Protein AF-A0A969FZS3-F1 (afdb_monomer)

Foldseek 3Di:
DDPPPDDVVVVVLLVVLLCLLLCLQQPQQLVDADPCQVVPLLVLLVQLLVCVVVVVLLSNLDALAQQLLLSVLLVQLQVVVVVCVVVVNDDPDNSSSRSSSQNSLSVVRSVLLSLLLVLLVQQDPNVVSSVVSCCSSPPPVLSVPSRGSALPNLLVSLLSLLLSLLCCCQPGNVDVVSLLSSLLSLLSSRSSGVVSCVSLVSSVVSLQPRQDDDPPPDPDPVPDDDDDDDDDDDDPPPDPDPPPPRNCPSVVSSVVSVVSNVVSNCVSRVSCPVPVVSNVVSNVVSCCCVVPAFDQVADQDPNDRPCVRHPDPDDDDDPPDDDDDPDDDDDDDDDDDDDDDDDDDDDDDPPPDDDDDDDDDDDDDDD

Solvent-accessible surface area (backbone atoms only — not comparable to full-atom values): 21365 Å² total; per-residue (Å²): 135,84,86,72,80,71,59,69,69,59,58,52,48,53,51,52,52,36,51,47,18,35,48,68,28,54,60,75,56,32,77,73,83,52,72,62,30,69,74,39,39,55,58,50,4,52,51,34,44,48,19,60,75,71,65,42,32,48,57,51,66,78,53,49,50,56,33,46,51,39,26,53,30,29,27,51,10,51,52,50,42,54,52,37,42,75,70,67,76,47,72,99,43,70,43,53,48,45,20,36,24,16,42,50,38,10,50,51,44,18,51,43,46,45,53,41,30,59,46,32,51,66,73,47,56,68,67,57,18,48,53,54,36,47,49,65,40,68,33,66,71,56,42,64,37,30,36,40,54,46,34,65,34,51,15,52,50,24,34,51,44,11,52,46,26,39,48,36,24,52,75,67,48,76,50,66,66,31,42,52,50,13,17,43,26,31,27,48,1,27,31,10,26,62,76,27,54,60,46,56,64,52,52,49,51,50,42,71,70,36,76,75,78,70,80,77,77,71,78,58,90,82,75,62,86,74,92,76,84,90,81,90,81,80,86,78,83,78,88,83,72,88,77,71,73,77,78,52,66,50,49,60,60,49,51,51,28,51,51,48,19,52,51,41,43,46,70,75,36,51,16,53,76,69,30,41,69,60,45,53,50,36,45,50,51,27,52,51,48,69,72,68,52,49,60,89,83,54,44,75,54,95,89,37,82,42,55,84,70,30,88,69,97,68,89,81,76,78,91,82,82,81,82,95,68,100,69,95,72,88,79,85,78,84,80,83,83,80,82,90,80,90,83,90,85,90,79,94,71,86,75,83,78,76,79,83,81,78,80,84,78,82,81,81,89,79,136

pLDDT: mean 77.23, std 26.96, range [23.16, 98.81]

Structure (mmCIF, N/CA/C/O backbone):
data_AF-A0A969FZS3-F1
#
_entry.id   AF-A0A969FZS3-F1
#
loop_
_atom_site.group_PDB
_atom_site.id
_atom_site.type_symbol
_atom_site.label_atom_id
_atom_site.label_alt_id
_atom_site.label_comp_id
_atom_site.label_asym_id
_atom_site.label_entity_id
_atom_site.label_seq_id
_atom_site.pdbx_PDB_ins_code
_atom_site.Cartn_x
_atom_site.Cartn_y
_atom_site.Cartn_z
_atom_site.occupancy
_atom_site.B_iso_or_equiv
_atom_site.auth_seq_id
_atom_site.auth_comp_id
_atom_site.auth_asym_id
_atom_site.auth_atom_id
_atom_site.pdbx_PDB_model_num
ATOM 1 N N . MET A 1 1 ? -4.177 -14.234 -31.898 1.00 41.53 1 MET A N 1
ATOM 2 C CA . MET A 1 1 ? -4.374 -14.560 -30.467 1.00 41.53 1 MET A CA 1
ATOM 3 C C . MET A 1 1 ? -3.485 -15.751 -30.130 1.00 41.53 1 MET A C 1
ATOM 5 O O . MET A 1 1 ? -3.777 -16.858 -30.553 1.00 41.53 1 MET A O 1
ATOM 9 N N . ARG A 1 2 ? -2.320 -15.530 -29.507 1.00 41.28 2 ARG A N 1
ATOM 10 C CA . ARG A 1 2 ? -1.365 -16.609 -29.197 1.00 41.28 2 ARG A CA 1
ATOM 11 C C . ARG A 1 2 ? -1.775 -17.211 -27.853 1.00 41.28 2 ARG A C 1
ATOM 13 O O . ARG A 1 2 ? -1.522 -16.592 -26.822 1.00 41.28 2 ARG A O 1
ATOM 20 N N . ASN A 1 3 ? -2.421 -18.375 -27.877 1.00 46.91 3 ASN A N 1
ATOM 21 C CA . ASN A 1 3 ? -2.711 -19.167 -26.684 1.00 46.91 3 ASN A CA 1
ATOM 22 C C . ASN A 1 3 ? -1.369 -19.670 -26.118 1.00 46.91 3 ASN A C 1
ATOM 24 O O . ASN A 1 3 ? -0.885 -20.743 -26.467 1.00 46.91 3 ASN A O 1
ATOM 28 N N . ARG A 1 4 ? -0.681 -18.832 -25.331 1.00 59.62 4 ARG A N 1
ATOM 29 C CA . ARG A 1 4 ? 0.507 -19.256 -24.587 1.00 59.62 4 ARG A CA 1
ATOM 30 C C . ARG A 1 4 ? 0.003 -20.082 -23.416 1.00 59.62 4 ARG A C 1
ATOM 32 O O . ARG A 1 4 ? -0.343 -19.515 -22.384 1.00 59.62 4 ARG A O 1
ATOM 39 N N . TYR A 1 5 ? -0.033 -21.399 -23.583 1.00 65.81 5 TYR A N 1
ATOM 40 C CA . TYR A 1 5 ? -0.084 -22.310 -22.447 1.00 65.81 5 TYR A CA 1
ATOM 41 C C . TYR A 1 5 ? 1.081 -21.946 -21.519 1.00 65.81 5 TYR A C 1
ATOM 43 O O . TYR A 1 5 ? 2.247 -22.172 -21.844 1.00 65.81 5 TYR A O 1
ATOM 51 N N . GLN A 1 6 ? 0.775 -21.278 -20.406 1.00 73.00 6 GLN A N 1
ATOM 52 C CA . GLN A 1 6 ? 1.738 -21.095 -19.329 1.00 73.00 6 GLN A CA 1
ATOM 53 C C . GLN A 1 6 ? 2.002 -22.493 -18.769 1.00 73.00 6 GLN A C 1
ATOM 55 O O . GLN A 1 6 ? 1.041 -23.215 -18.491 1.00 73.00 6 GLN A O 1
ATOM 60 N N . PRO A 1 7 ? 3.266 -22.912 -18.635 1.00 84.06 7 PRO A N 1
ATOM 61 C CA . PRO A 1 7 ? 3.547 -24.232 -18.106 1.00 84.06 7 PRO A CA 1
ATOM 62 C C . PRO A 1 7 ? 2.996 -24.338 -16.672 1.00 84.06 7 PRO A C 1
ATOM 64 O O . PRO A 1 7 ? 3.040 -23.354 -15.927 1.00 84.06 7 PRO A O 1
ATOM 67 N N . PRO A 1 8 ? 2.474 -25.506 -16.262 1.00 87.94 8 PRO A N 1
ATOM 68 C CA . PRO A 1 8 ? 1.717 -25.659 -15.016 1.00 87.94 8 PRO A CA 1
ATOM 69 C C . PRO A 1 8 ? 2.511 -25.248 -13.768 1.00 87.94 8 PRO A C 1
ATOM 71 O O . PRO A 1 8 ? 1.933 -24.739 -12.809 1.00 87.94 8 PRO A O 1
ATOM 74 N N . TRP A 1 9 ? 3.843 -25.369 -13.798 1.00 88.62 9 TRP A N 1
ATOM 75 C CA . TRP A 1 9 ? 4.718 -24.936 -12.705 1.00 88.62 9 TRP A CA 1
ATOM 76 C C . TRP A 1 9 ? 4.632 -23.433 -12.407 1.00 88.62 9 TRP A C 1
ATOM 78 O O . TRP A 1 9 ? 4.875 -23.032 -11.274 1.00 88.62 9 TRP A O 1
ATOM 88 N N . VAL A 1 10 ? 4.256 -22.597 -13.384 1.00 91.62 10 VAL A N 1
ATOM 89 C CA . VAL A 1 10 ? 4.037 -21.159 -13.163 1.00 91.62 10 VAL A CA 1
ATOM 90 C C . VAL A 1 10 ? 2.850 -20.941 -12.241 1.00 91.62 10 VAL A C 1
ATOM 92 O O . VAL A 1 10 ? 2.913 -20.140 -11.314 1.00 91.62 10 VAL A O 1
ATOM 95 N N . LEU A 1 11 ? 1.746 -21.632 -12.513 1.00 93.31 11 LEU A N 1
ATOM 96 C CA . LEU A 1 11 ? 0.549 -21.510 -11.695 1.00 93.31 11 LEU A CA 1
ATOM 97 C C . LEU A 1 11 ? 0.817 -22.053 -10.290 1.00 93.31 11 LEU A C 1
ATOM 99 O O . LEU A 1 11 ? 0.480 -21.397 -9.309 1.00 93.31 11 LEU A O 1
ATOM 103 N N . LEU A 1 12 ? 1.486 -23.205 -10.201 1.00 95.06 12 LEU A N 1
ATOM 104 C CA . LEU A 1 12 ? 1.877 -23.798 -8.925 1.00 95.06 12 LEU A CA 1
ATOM 105 C C . LEU A 1 12 ? 2.767 -22.860 -8.104 1.00 95.06 12 LEU A C 1
ATOM 107 O O . LEU A 1 12 ? 2.572 -22.763 -6.897 1.00 95.06 12 LEU A O 1
ATOM 111 N N . SER A 1 13 ? 3.693 -22.127 -8.731 1.00 96.06 13 SER A N 1
ATOM 112 C CA . SER A 1 13 ? 4.542 -21.186 -8.000 1.00 96.06 13 SER A CA 1
ATOM 113 C C . SER A 1 13 ? 3.759 -19.984 -7.468 1.00 96.06 13 SER A C 1
ATOM 115 O O . SER A 1 13 ? 3.964 -19.596 -6.322 1.00 96.06 13 SER A O 1
ATOM 117 N N . TYR A 1 14 ? 2.813 -19.430 -8.234 1.00 96.88 14 TYR A N 1
ATOM 118 C CA . TYR A 1 14 ? 1.921 -18.381 -7.724 1.00 96.88 14 TYR A CA 1
ATOM 119 C C . TYR A 1 14 ? 1.041 -18.875 -6.578 1.00 96.88 14 TYR A C 1
ATOM 121 O O . TYR A 1 14 ? 0.905 -18.173 -5.581 1.00 96.88 14 TYR A O 1
ATOM 129 N N . LEU A 1 15 ? 0.470 -20.075 -6.701 1.00 96.56 15 LEU A N 1
ATOM 130 C CA . LEU A 1 15 ? -0.339 -20.671 -5.640 1.00 96.56 15 LEU A CA 1
ATOM 131 C C . LEU A 1 15 ? 0.492 -20.895 -4.376 1.00 96.56 15 LEU A C 1
ATOM 133 O O . LEU A 1 15 ? 0.068 -20.491 -3.300 1.00 96.56 15 LEU A O 1
ATOM 137 N N . ALA A 1 16 ? 1.693 -21.461 -4.502 1.00 96.25 16 ALA A N 1
ATOM 138 C CA . ALA A 1 16 ? 2.581 -21.698 -3.369 1.00 96.25 16 ALA A CA 1
ATOM 139 C C . ALA A 1 16 ? 2.965 -20.391 -2.654 1.00 96.25 16 ALA A C 1
ATOM 141 O O . ALA A 1 16 ? 2.818 -20.297 -1.437 1.00 96.25 16 ALA A O 1
ATOM 142 N N . ILE A 1 17 ? 3.397 -19.365 -3.400 1.00 98.00 17 ILE A N 1
ATOM 143 C CA . ILE A 1 17 ? 3.743 -18.055 -2.826 1.00 98.00 17 ILE A CA 1
ATOM 144 C C . ILE A 1 17 ? 2.521 -17.391 -2.195 1.00 98.00 17 ILE A C 1
ATOM 146 O O . ILE A 1 17 ? 2.622 -16.859 -1.095 1.00 98.00 17 ILE A O 1
ATOM 150 N N . GLY A 1 18 ? 1.367 -17.439 -2.859 1.00 96.94 18 GLY A N 1
ATOM 151 C CA . GLY A 1 18 ? 0.141 -16.819 -2.366 1.00 96.94 18 GLY A CA 1
ATOM 152 C C . GLY A 1 18 ? -0.362 -17.454 -1.083 1.00 96.94 18 GLY A C 1
ATOM 153 O O . GLY A 1 18 ? -0.640 -16.745 -0.119 1.00 96.94 18 GLY A O 1
ATOM 154 N N . LEU A 1 19 ? -0.423 -18.786 -1.050 1.00 96.56 19 LEU A N 1
ATOM 155 C CA . LEU A 1 19 ? -0.818 -19.531 0.140 1.00 96.56 19 LEU A CA 1
ATOM 156 C C . LEU A 1 19 ? 0.154 -19.278 1.291 1.00 96.56 19 LEU A C 1
ATOM 158 O O . LEU A 1 19 ? -0.299 -18.992 2.392 1.00 96.56 19 LEU A O 1
ATOM 162 N N . MET A 1 20 ? 1.466 -19.309 1.041 1.00 96.62 20 MET A N 1
ATOM 163 C CA . MET A 1 20 ? 2.468 -19.038 2.075 1.00 96.62 20 MET A CA 1
ATOM 164 C C . MET A 1 20 ? 2.359 -17.606 2.612 1.00 96.62 20 MET A C 1
ATOM 166 O O . MET A 1 20 ? 2.290 -17.397 3.822 1.00 96.62 20 MET A O 1
ATOM 170 N N . ALA A 1 21 ? 2.296 -16.613 1.720 1.00 97.56 21 ALA A N 1
ATOM 171 C CA . ALA A 1 21 ? 2.228 -15.207 2.100 1.00 97.56 21 ALA A CA 1
ATOM 172 C C . ALA A 1 21 ? 0.968 -14.897 2.918 1.00 97.56 21 ALA A C 1
ATOM 174 O O . ALA A 1 21 ? 1.065 -14.195 3.925 1.00 97.56 21 ALA A O 1
ATOM 175 N N . LEU A 1 22 ? -0.188 -15.436 2.513 1.00 96.94 22 LEU A N 1
ATOM 176 C CA . LEU A 1 22 ? -1.456 -15.255 3.219 1.00 96.94 22 LEU A CA 1
ATOM 177 C C . LEU A 1 22 ? -1.498 -16.031 4.534 1.00 96.94 22 LEU A C 1
ATOM 179 O O . LEU A 1 22 ? -1.845 -15.447 5.556 1.00 96.94 22 LEU A O 1
ATOM 183 N N . ALA A 1 23 ? -1.115 -17.311 4.538 1.00 96.75 23 ALA A N 1
ATOM 184 C CA . ALA A 1 23 ? -1.157 -18.139 5.740 1.00 96.75 23 ALA A CA 1
ATOM 185 C C . ALA A 1 23 ? -0.307 -17.532 6.862 1.00 96.75 23 ALA A C 1
ATOM 187 O O . ALA A 1 23 ? -0.798 -17.360 7.972 1.00 96.75 23 ALA A O 1
ATOM 188 N N . LEU A 1 24 ? 0.926 -17.113 6.564 1.00 96.75 24 LEU A N 1
ATOM 189 C CA . LEU A 1 24 ? 1.828 -16.553 7.575 1.00 96.75 24 LEU A CA 1
ATOM 190 C C . LEU A 1 24 ? 1.381 -15.185 8.115 1.00 96.75 24 LEU A C 1
ATOM 192 O O . LEU A 1 24 ? 1.755 -14.821 9.232 1.00 96.75 24 LEU A O 1
ATOM 196 N N . ARG A 1 25 ? 0.581 -14.433 7.347 1.00 96.94 25 ARG A N 1
ATOM 197 C CA . ARG A 1 25 ? 0.077 -13.105 7.736 1.00 96.94 25 ARG A CA 1
ATOM 198 C C . ARG A 1 25 ? -1.308 -13.147 8.388 1.00 96.94 25 ARG A C 1
ATOM 200 O O . ARG A 1 25 ? -1.622 -12.266 9.176 1.00 96.94 25 ARG A O 1
ATOM 207 N N . VAL A 1 26 ? -2.133 -14.146 8.082 1.00 96.94 26 VAL A N 1
ATOM 208 C CA . VAL A 1 26 ? -3.523 -14.232 8.569 1.00 96.94 26 VAL A CA 1
ATOM 209 C C . VAL A 1 26 ? -3.699 -15.256 9.695 1.00 96.94 26 VAL A C 1
ATOM 211 O O . VAL A 1 26 ? -4.623 -15.120 10.495 1.00 96.94 26 VAL A O 1
ATOM 214 N N . ALA A 1 27 ? -2.835 -16.270 9.795 1.00 95.25 27 ALA A N 1
ATOM 215 C CA . ALA A 1 27 ? -2.915 -17.243 10.884 1.00 95.25 27 ALA A CA 1
ATOM 216 C C . ALA A 1 27 ? -2.787 -16.545 12.243 1.00 95.25 27 ALA A C 1
ATOM 218 O O . ALA A 1 27 ? -1.881 -15.740 12.423 1.00 95.25 27 ALA A O 1
ATOM 219 N N . ASP A 1 28 ? -3.661 -16.866 13.198 1.00 93.50 28 ASP A N 1
ATOM 220 C CA . ASP A 1 28 ? -3.622 -16.366 14.582 1.00 93.50 28 ASP A CA 1
ATOM 221 C C . ASP A 1 28 ? -3.646 -14.831 14.726 1.00 93.50 28 ASP A C 1
ATOM 223 O O . ASP A 1 28 ? -3.000 -14.255 15.608 1.00 93.50 28 ASP A O 1
ATOM 227 N N . LEU A 1 29 ? -4.368 -14.127 13.850 1.00 96.38 29 LEU A N 1
ATOM 228 C CA . LEU A 1 29 ? -4.681 -12.713 14.085 1.00 96.38 29 LEU A CA 1
ATOM 229 C C . LEU A 1 29 ? -5.499 -12.537 15.377 1.00 96.38 29 LEU A C 1
ATOM 231 O O . LEU A 1 29 ? -6.254 -13.420 15.778 1.00 96.38 29 LEU A O 1
ATOM 235 N N . GLY A 1 30 ? -5.345 -11.388 16.038 1.00 94.38 30 GLY A N 1
ATOM 236 C CA . GLY A 1 30 ? -6.031 -11.085 17.300 1.00 94.38 30 GLY A CA 1
ATOM 237 C C . GLY A 1 30 ? -5.383 -11.651 18.569 1.00 94.38 30 GLY A C 1
ATOM 238 O O . GLY A 1 30 ? -5.814 -11.300 19.665 1.00 94.38 30 GLY A O 1
ATOM 239 N N . VAL A 1 31 ? -4.339 -12.481 18.450 1.00 93.25 31 VAL A N 1
ATOM 240 C CA . VAL A 1 31 ? -3.622 -13.066 19.604 1.00 93.25 31 VAL A CA 1
ATOM 241 C C . VAL A 1 31 ? -2.552 -12.122 20.165 1.00 93.25 31 VAL A C 1
ATOM 243 O O . VAL A 1 31 ? -2.244 -12.158 21.355 1.00 93.25 31 VAL A O 1
ATOM 246 N N . PHE A 1 32 ? -1.989 -11.256 19.322 1.00 91.12 32 PHE A N 1
ATOM 247 C CA . PHE A 1 32 ? -0.903 -10.349 19.680 1.00 91.12 32 PHE A CA 1
ATOM 248 C C . PHE A 1 32 ? -1.240 -8.908 19.299 1.00 91.12 32 PHE A C 1
ATOM 250 O O . PHE A 1 32 ? -1.765 -8.652 18.214 1.00 91.12 32 PHE A O 1
ATOM 257 N N . VAL A 1 33 ? -0.904 -7.976 20.195 1.00 92.56 33 VAL A N 1
ATOM 258 C CA . VAL A 1 33 ? -1.078 -6.534 20.001 1.00 92.56 33 VAL A CA 1
ATOM 259 C C . VAL A 1 33 ? 0.179 -5.787 20.425 1.00 92.56 33 VAL A C 1
ATOM 261 O O . VAL A 1 33 ? 0.753 -6.056 21.483 1.00 92.56 33 VAL A O 1
ATOM 264 N N . MET A 1 34 ? 0.595 -4.821 19.611 1.00 90.50 34 MET A N 1
ATOM 265 C CA . MET A 1 34 ? 1.719 -3.938 19.934 1.00 90.50 34 MET A CA 1
ATOM 266 C C . MET A 1 34 ? 1.263 -2.656 20.630 1.00 90.50 34 MET A C 1
ATOM 268 O O . MET A 1 34 ? 0.148 -2.173 20.434 1.00 90.50 34 MET A O 1
ATOM 272 N N . GLY A 1 35 ? 2.160 -2.055 21.418 1.00 88.62 35 GLY A N 1
ATOM 273 C CA . GLY A 1 35 ? 1.864 -0.835 22.174 1.00 88.62 35 GLY A CA 1
ATOM 274 C C . GLY A 1 35 ? 1.377 0.324 21.298 1.00 88.62 35 GLY A C 1
ATOM 275 O O . GLY A 1 35 ? 0.419 1.000 21.666 1.00 88.62 35 GLY A O 1
ATOM 276 N N . ASP A 1 36 ? 1.973 0.514 20.119 1.00 86.69 36 ASP A N 1
ATOM 277 C CA . ASP A 1 36 ? 1.566 1.587 19.205 1.00 86.69 36 ASP A CA 1
ATOM 278 C C . ASP A 1 36 ? 0.250 1.279 18.476 1.00 86.69 36 ASP A C 1
ATOM 280 O O . ASP A 1 36 ? -0.519 2.185 18.149 1.00 86.69 36 ASP A O 1
ATOM 284 N N . GLU A 1 37 ? -0.022 -0.001 18.225 1.00 90.50 37 GLU A N 1
ATOM 285 C CA . GLU A 1 37 ? -1.259 -0.473 17.605 1.00 90.50 37 GLU A CA 1
ATOM 286 C C . GLU A 1 37 ? -2.455 -0.193 18.522 1.00 90.50 37 GLU A C 1
ATOM 288 O O . GLU A 1 37 ? -3.378 0.532 18.138 1.00 90.50 37 GLU A O 1
ATOM 293 N N . TRP A 1 38 ? -2.373 -0.672 19.767 1.00 88.62 38 TRP A N 1
ATOM 294 C CA . TRP A 1 38 ? -3.366 -0.423 20.810 1.00 88.62 38 TRP A CA 1
ATOM 295 C C . TRP A 1 38 ? -3.457 1.062 21.181 1.00 88.62 38 TRP A C 1
ATOM 297 O O . TRP A 1 38 ? -4.544 1.638 21.222 1.00 88.62 38 TRP A O 1
ATOM 307 N N . GLY A 1 39 ? -2.312 1.700 21.439 1.00 8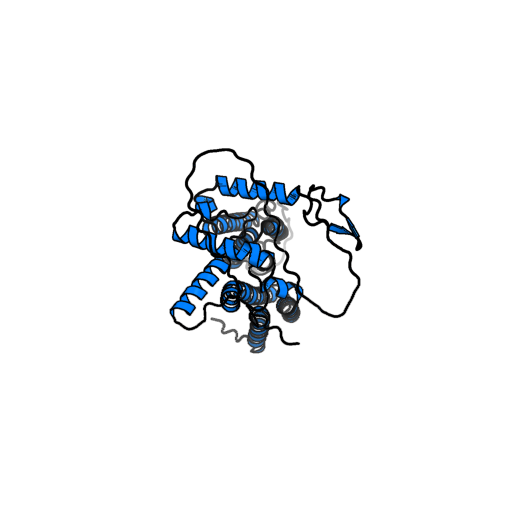7.50 39 GLY A N 1
ATOM 308 C CA . GLY A 1 39 ? -2.248 3.057 21.979 1.00 87.50 39 GLY A CA 1
ATOM 309 C C . GLY A 1 39 ? -2.629 4.150 20.982 1.00 87.50 39 GLY A C 1
ATOM 310 O O . GLY A 1 39 ? -3.103 5.212 21.392 1.00 87.50 39 GLY A O 1
ATOM 311 N N . PHE A 1 40 ? -2.450 3.906 19.679 1.00 92.25 40 PHE A N 1
ATOM 312 C CA . PHE A 1 40 ? -2.669 4.927 18.658 1.00 92.25 40 PHE A CA 1
ATOM 313 C C . PHE A 1 40 ? -3.531 4.446 17.497 1.00 92.25 40 PHE A C 1
ATOM 315 O O . PHE A 1 40 ? -4.557 5.065 17.215 1.00 92.25 40 PHE A O 1
ATOM 322 N N . TRP A 1 41 ? -3.126 3.392 16.789 1.00 95.19 41 TRP A N 1
ATOM 323 C CA . TRP A 1 41 ? -3.677 3.104 15.460 1.00 95.19 41 TRP A CA 1
ATOM 324 C C . TRP A 1 41 ? -5.121 2.620 15.471 1.00 95.19 41 TRP A C 1
ATOM 326 O O . TRP A 1 41 ? -5.890 3.011 14.589 1.00 95.19 41 TRP A O 1
ATOM 336 N N . MET A 1 42 ? -5.531 1.880 16.501 1.00 95.69 42 MET A N 1
ATOM 337 C CA . MET A 1 42 ? -6.935 1.504 16.673 1.00 95.69 4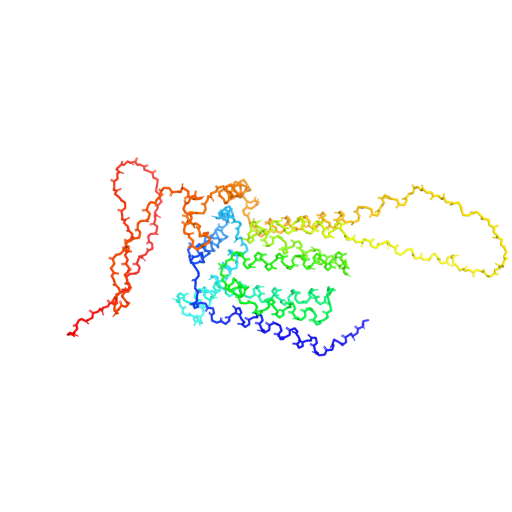2 MET A CA 1
ATOM 338 C C . MET A 1 42 ? -7.830 2.738 16.856 1.00 95.69 42 MET A C 1
ATOM 340 O O . MET A 1 42 ? -8.808 2.912 16.125 1.00 95.69 42 MET A O 1
ATOM 344 N N . ARG A 1 43 ? -7.462 3.645 17.774 1.00 96.06 43 ARG A N 1
ATOM 345 C CA . ARG A 1 43 ? -8.226 4.878 18.035 1.00 96.06 43 ARG A CA 1
ATOM 346 C C . ARG A 1 43 ? -8.227 5.813 16.830 1.00 96.06 43 ARG A C 1
ATOM 348 O O . ARG A 1 43 ? -9.277 6.319 16.457 1.00 96.06 43 ARG A O 1
ATOM 355 N N . ARG A 1 44 ? -7.066 6.022 16.203 1.00 97.19 44 ARG A N 1
ATOM 356 C CA . ARG A 1 44 ? -6.928 6.878 15.015 1.00 97.19 44 ARG A CA 1
ATOM 357 C C . ARG A 1 44 ? -7.801 6.386 13.865 1.00 97.19 44 ARG A C 1
ATOM 359 O O . ARG A 1 44 ? -8.445 7.202 13.225 1.00 97.19 44 ARG A O 1
ATOM 366 N N . SER A 1 45 ? -7.879 5.072 13.652 1.00 98.12 45 SER A N 1
ATOM 367 C CA . SER A 1 45 ? -8.761 4.488 12.634 1.00 98.12 45 SER A CA 1
ATOM 368 C C . SER A 1 45 ? -10.239 4.736 12.944 1.00 98.12 45 SER A C 1
ATOM 370 O O . SER A 1 45 ? -10.996 5.086 12.048 1.00 98.12 45 SER A O 1
ATOM 372 N N . ALA A 1 46 ? -10.654 4.628 14.211 1.00 97.88 46 ALA A N 1
ATOM 373 C CA . ALA A 1 46 ? -12.027 4.941 14.610 1.00 97.88 46 ALA A CA 1
ATOM 374 C C . ALA A 1 46 ? -12.372 6.427 14.402 1.00 97.88 46 ALA A C 1
ATOM 376 O O . ALA A 1 46 ? -13.400 6.730 13.803 1.00 97.88 46 ALA A O 1
ATOM 377 N N . THR A 1 47 ? -11.492 7.343 14.822 1.00 97.81 47 THR A N 1
ATOM 378 C CA . THR A 1 47 ? -11.658 8.791 14.597 1.00 97.81 47 THR A CA 1
ATOM 379 C C . THR A 1 47 ? -11.663 9.137 13.107 1.00 97.81 47 THR A C 1
ATOM 381 O O . THR A 1 47 ? -12.448 9.969 12.665 1.00 97.81 47 THR A O 1
ATOM 384 N N . PHE A 1 48 ? -10.815 8.482 12.310 1.00 98.25 48 PHE A N 1
ATOM 385 C CA . PHE A 1 48 ? -10.783 8.663 10.861 1.00 98.25 48 PHE A CA 1
ATOM 386 C C . PHE A 1 48 ? -12.100 8.222 10.214 1.00 98.25 48 PHE A C 1
ATOM 388 O O . PHE A 1 48 ? -12.667 8.964 9.415 1.00 98.25 48 PHE A O 1
ATOM 395 N N . LEU A 1 49 ? -12.621 7.052 10.596 1.00 98.50 49 LEU A N 1
ATOM 396 C CA . LEU A 1 49 ? -13.915 6.558 10.129 1.00 98.50 49 LEU A CA 1
ATOM 397 C C . LEU A 1 49 ? -15.060 7.508 10.505 1.00 98.50 49 LEU A C 1
ATOM 399 O O . LEU A 1 49 ? -15.911 7.794 9.669 1.00 98.50 49 LEU A O 1
ATOM 403 N N . GLU A 1 50 ? -15.077 8.013 11.737 1.00 98.44 50 GLU A N 1
ATOM 404 C CA . GLU A 1 50 ? -16.085 8.968 12.205 1.00 98.44 50 GLU A CA 1
ATOM 405 C C . GLU A 1 50 ? -16.048 10.281 11.408 1.00 98.44 50 GLU A C 1
ATOM 407 O O . GLU A 1 50 ? -17.089 10.753 10.948 1.00 98.44 50 GLU A O 1
ATOM 412 N N . ALA A 1 51 ? -14.856 10.829 11.160 1.00 98.06 51 ALA A N 1
ATOM 413 C CA . ALA A 1 51 ? -14.666 12.020 10.333 1.00 98.06 51 ALA A CA 1
ATOM 414 C C . ALA A 1 51 ? -15.204 11.819 8.902 1.00 98.06 51 ALA A C 1
ATOM 416 O O . ALA A 1 51 ? -15.882 12.688 8.355 1.00 98.06 51 ALA A O 1
ATOM 417 N N . LEU A 1 52 ? -14.972 10.641 8.310 1.00 98.06 52 LEU A N 1
ATOM 418 C CA . LEU A 1 52 ? -15.537 10.292 7.003 1.00 98.06 52 LEU A CA 1
ATOM 419 C C . LEU A 1 52 ? -17.068 10.178 7.035 1.00 98.06 52 LEU A C 1
ATOM 421 O O . LEU A 1 52 ? -17.731 10.660 6.121 1.00 98.06 52 LEU A O 1
ATOM 425 N N . GLN A 1 53 ? -17.633 9.547 8.068 1.00 98.06 53 GLN A N 1
ATOM 426 C CA . GLN A 1 53 ? -19.081 9.325 8.194 1.00 98.06 53 GLN A CA 1
ATOM 427 C C . GLN A 1 53 ? -19.864 10.614 8.466 1.00 98.06 53 GLN A C 1
ATOM 429 O O . GLN A 1 53 ? -21.006 10.743 8.033 1.00 98.06 53 GLN A O 1
ATOM 434 N N . THR A 1 54 ? -19.251 11.564 9.167 1.00 97.88 54 THR A N 1
ATOM 435 C CA . THR A 1 54 ? -19.840 12.873 9.487 1.00 97.88 54 THR A CA 1
ATOM 436 C C . THR A 1 54 ? -19.601 13.925 8.400 1.00 97.88 54 THR A C 1
ATOM 438 O O . THR A 1 54 ? -20.192 15.000 8.452 1.00 97.88 54 THR A O 1
ATOM 441 N N . GLY A 1 55 ? -18.759 13.626 7.404 1.00 97.00 55 GLY A N 1
ATOM 442 C CA . GLY A 1 55 ? -18.392 14.557 6.335 1.00 97.00 55 GLY A CA 1
ATOM 443 C C . GLY A 1 55 ? -17.385 15.634 6.754 1.00 97.00 55 GLY A C 1
ATOM 444 O O . GLY A 1 55 ? -17.047 16.494 5.938 1.00 97.00 55 GLY A O 1
ATOM 445 N N . ASP A 1 56 ? -16.860 15.590 7.984 1.00 96.81 56 ASP A N 1
ATOM 446 C CA . ASP A 1 56 ? -15.758 16.453 8.421 1.00 96.81 56 ASP A CA 1
ATOM 447 C C . ASP A 1 56 ? -14.420 15.920 7.890 1.00 96.81 56 ASP A C 1
ATOM 449 O O . ASP A 1 56 ? -13.579 15.360 8.596 1.00 96.81 56 ASP A O 1
ATOM 453 N N . PHE A 1 57 ? -14.197 16.108 6.591 1.00 96.25 57 PHE A N 1
ATOM 454 C CA . PHE A 1 57 ? -12.976 15.660 5.928 1.00 96.25 57 PHE A CA 1
ATOM 455 C C . PHE A 1 57 ? -11.710 16.308 6.505 1.00 96.25 57 PHE A C 1
ATOM 457 O O . PHE A 1 57 ? -10.646 15.688 6.482 1.00 96.25 57 PHE A O 1
ATOM 464 N N . GLY A 1 58 ? -11.803 17.517 7.074 1.00 95.62 58 GLY A N 1
ATOM 465 C CA . GLY A 1 58 ? -10.670 18.188 7.719 1.00 95.62 58 GLY A CA 1
ATOM 466 C C . GLY A 1 58 ? -10.225 17.498 9.015 1.00 95.62 58 GLY A C 1
ATOM 467 O O . GLY A 1 58 ? -9.041 17.544 9.377 1.00 95.62 58 GLY A O 1
ATOM 468 N N . ALA A 1 59 ? -11.135 16.802 9.700 1.00 95.62 59 ALA A N 1
ATOM 469 C CA . ALA A 1 59 ? -10.823 15.982 10.868 1.00 95.62 59 ALA A CA 1
ATOM 470 C C . ALA A 1 59 ? -10.050 14.692 10.534 1.00 95.62 59 ALA A C 1
ATOM 472 O O . ALA A 1 59 ? -9.464 14.095 11.435 1.00 95.62 59 ALA A O 1
ATOM 473 N N . THR A 1 60 ? -9.924 14.307 9.256 1.00 96.62 60 THR A N 1
ATOM 474 C CA . THR A 1 60 ? -9.103 13.148 8.845 1.00 96.62 60 THR A CA 1
ATOM 475 C C . THR A 1 60 ? -7.587 13.381 8.970 1.00 96.62 60 THR A C 1
ATOM 477 O O . THR A 1 60 ? -6.798 12.439 8.874 1.00 96.62 60 THR A O 1
ATOM 480 N N . ALA A 1 61 ? -7.144 14.620 9.218 1.00 94.56 61 ALA A N 1
ATOM 481 C CA . ALA A 1 61 ? -5.759 14.947 9.563 1.00 94.56 61 ALA A CA 1
ATOM 482 C C . ALA A 1 61 ? -5.524 14.788 11.080 1.00 94.56 61 ALA A C 1
ATOM 484 O O . ALA A 1 61 ? -5.763 15.722 11.849 1.00 94.56 61 ALA A O 1
ATOM 485 N N . ILE A 1 62 ? -5.097 13.586 11.496 1.00 92.50 62 ILE A N 1
ATOM 486 C CA . ILE A 1 62 ? -5.113 13.143 12.907 1.00 92.50 62 ILE A CA 1
ATOM 487 C C . ILE A 1 62 ? -3.720 13.063 13.554 1.00 92.50 62 ILE A C 1
ATOM 489 O O . ILE A 1 62 ? -3.573 13.357 14.738 1.00 92.50 62 ILE A O 1
ATOM 493 N N . SER A 1 63 ? -2.700 12.606 12.825 1.00 85.31 63 SER A N 1
ATOM 494 C CA . SER A 1 63 ? -1.366 12.311 13.371 1.00 85.31 63 SER A CA 1
ATOM 495 C C . SER A 1 63 ? -0.291 13.119 12.661 1.00 85.31 63 SER A C 1
ATOM 497 O O . SER A 1 63 ? -0.429 13.373 11.476 1.00 85.31 63 SER A O 1
ATOM 499 N N . LEU A 1 64 ? 0.801 13.450 13.360 1.00 84.56 64 LEU A N 1
ATOM 500 C CA . LEU A 1 64 ? 1.948 14.207 12.831 1.00 84.56 64 LEU A CA 1
ATOM 501 C C . LEU A 1 64 ? 2.598 13.579 11.583 1.00 84.56 64 LEU A C 1
ATOM 503 O O . LEU A 1 64 ? 3.175 14.274 10.753 1.00 84.56 64 LEU A O 1
ATOM 507 N N . HIS A 1 65 ? 2.480 12.263 11.429 1.00 82.38 65 HIS A N 1
ATOM 508 C CA . HIS A 1 65 ? 2.798 11.538 10.200 1.00 82.38 65 HIS A CA 1
ATOM 509 C C . HIS A 1 65 ? 1.498 11.062 9.518 1.00 82.38 65 HIS A C 1
ATOM 511 O O . HIS A 1 65 ? 0.546 10.739 10.235 1.00 82.38 65 HIS A O 1
ATOM 517 N N . PRO A 1 66 ? 1.458 10.920 8.176 1.00 87.19 66 PRO A N 1
ATOM 518 C CA . PRO A 1 66 ? 0.220 10.687 7.426 1.00 87.19 66 PRO A CA 1
ATOM 519 C C . PRO A 1 66 ? -0.653 9.543 7.966 1.00 87.19 66 PRO A C 1
ATOM 521 O O . PRO A 1 66 ? -1.777 9.787 8.397 1.00 87.19 66 PRO A O 1
ATOM 524 N N . GLY A 1 67 ? -0.156 8.299 7.982 1.00 94.50 67 GLY A N 1
ATOM 525 C CA . GLY A 1 67 ? -0.890 7.141 8.512 1.00 94.50 67 GLY A CA 1
ATOM 526 C C . GLY A 1 67 ? -2.241 6.848 7.846 1.00 94.50 67 GLY A C 1
ATOM 527 O O . GLY A 1 67 ? -3.023 6.062 8.374 1.00 94.50 67 GLY A O 1
ATOM 528 N N . VAL A 1 68 ? -2.539 7.485 6.716 1.00 96.94 68 VAL A N 1
ATOM 529 C CA . VAL A 1 68 ? -3.856 7.516 6.072 1.00 96.94 68 VAL A CA 1
ATOM 530 C C . VAL A 1 68 ? -4.227 6.136 5.552 1.00 96.94 68 VAL A C 1
ATOM 532 O O . VAL A 1 68 ? -5.331 5.662 5.799 1.00 96.94 68 VAL A O 1
ATOM 535 N N . THR A 1 69 ? -3.289 5.448 4.899 1.00 97.25 69 THR A N 1
ATOM 536 C CA . THR A 1 69 ? -3.513 4.089 4.389 1.00 97.25 69 THR A CA 1
ATOM 537 C C . THR A 1 69 ? -3.812 3.111 5.529 1.00 97.25 69 THR A C 1
ATOM 539 O O . THR A 1 69 ? -4.739 2.310 5.432 1.00 97.25 69 THR A O 1
ATOM 542 N N . THR A 1 70 ? -3.085 3.222 6.647 1.00 97.19 70 THR A N 1
ATOM 543 C CA . THR A 1 70 ? -3.328 2.424 7.859 1.00 97.19 70 THR A CA 1
ATOM 544 C C . THR A 1 70 ? -4.716 2.700 8.428 1.00 97.19 70 THR A C 1
ATOM 546 O O . THR A 1 70 ? -5.439 1.762 8.748 1.00 97.19 70 THR A O 1
ATOM 549 N N . MET A 1 71 ? -5.124 3.971 8.508 1.00 98.25 71 MET A N 1
ATOM 550 C CA . MET A 1 71 ? -6.439 4.350 9.028 1.00 98.25 71 MET A CA 1
ATOM 551 C C . MET A 1 71 ? -7.586 3.891 8.125 1.00 98.25 71 MET A C 1
ATOM 553 O O . MET A 1 71 ? -8.602 3.441 8.648 1.00 98.25 71 MET A O 1
ATOM 557 N N . TRP A 1 72 ? -7.432 3.922 6.798 1.00 98.38 72 TRP A N 1
ATOM 558 C CA . TRP A 1 72 ? -8.404 3.332 5.869 1.00 98.38 72 TRP A CA 1
ATOM 559 C C . TRP A 1 72 ? -8.585 1.832 6.104 1.00 98.38 72 TRP A C 1
ATOM 561 O O . TRP A 1 72 ? -9.717 1.364 6.229 1.00 98.38 72 TRP A O 1
ATOM 571 N N . LEU A 1 73 ? -7.486 1.081 6.209 1.00 98.50 73 LEU A N 1
ATOM 572 C CA . LEU A 1 73 ? -7.535 -0.365 6.438 1.00 98.50 73 LEU A CA 1
ATOM 573 C C . LEU A 1 73 ? -8.097 -0.708 7.826 1.00 98.50 73 LEU A C 1
ATOM 575 O O . LEU A 1 73 ? -8.945 -1.591 7.940 1.00 98.50 73 LEU A O 1
ATOM 579 N N . GLY A 1 74 ? -7.719 0.041 8.864 1.00 98.19 74 GLY A N 1
ATOM 580 C CA . GLY A 1 74 ? -8.300 -0.102 10.199 1.00 98.19 74 GLY A CA 1
ATOM 581 C C . GLY A 1 74 ? -9.793 0.236 10.230 1.00 98.19 74 GLY A C 1
ATOM 582 O O . GLY A 1 74 ? -10.573 -0.478 10.856 1.00 98.19 74 GLY A O 1
ATOM 583 N N . SER A 1 75 ? -10.217 1.275 9.503 1.00 98.56 75 SER A N 1
ATOM 584 C CA . SER A 1 75 ? -11.631 1.645 9.341 1.00 98.56 75 SER A CA 1
ATOM 585 C C . SER A 1 75 ? -12.423 0.544 8.640 1.00 98.56 75 SER A C 1
ATOM 587 O O . SER A 1 75 ? -13.517 0.197 9.083 1.00 98.56 75 SER A O 1
ATOM 589 N N . ALA A 1 76 ? -11.859 -0.055 7.585 1.00 98.69 76 ALA A N 1
ATOM 590 C CA . ALA A 1 76 ? -12.455 -1.199 6.902 1.00 98.69 76 ALA A CA 1
ATOM 591 C C . ALA A 1 76 ? -12.629 -2.393 7.854 1.00 98.69 76 ALA A C 1
ATOM 593 O O . ALA A 1 76 ? -13.685 -3.021 7.859 1.00 98.69 76 ALA A O 1
ATOM 594 N N . GLY A 1 77 ? -11.644 -2.657 8.714 1.00 98.44 77 GLY A N 1
ATOM 595 C CA . GLY A 1 77 ? -11.739 -3.696 9.738 1.00 98.44 77 GLY A CA 1
ATOM 596 C C . GLY A 1 77 ? -12.799 -3.417 10.808 1.00 98.44 77 GLY A C 1
ATOM 597 O O . GLY A 1 77 ? -13.542 -4.321 11.189 1.00 98.44 77 GLY A O 1
ATOM 598 N N . ILE A 1 78 ? -12.953 -2.157 11.238 1.00 98.56 78 ILE A N 1
ATOM 599 C CA . ILE A 1 78 ? -14.041 -1.737 12.141 1.00 98.56 78 ILE A CA 1
ATOM 600 C C . ILE A 1 78 ? -15.408 -1.988 11.492 1.00 98.56 78 ILE A C 1
ATOM 602 O O . ILE A 1 78 ? -16.309 -2.527 12.137 1.00 98.56 78 ILE A O 1
ATOM 606 N N . LEU A 1 79 ? -15.576 -1.604 10.224 1.00 98.62 79 LEU A N 1
ATOM 607 C CA . LEU A 1 79 ? -16.823 -1.817 9.486 1.00 98.62 79 LEU A CA 1
ATOM 608 C C . LEU A 1 79 ? -17.120 -3.308 9.293 1.00 98.62 79 LEU A C 1
ATOM 610 O O . LEU A 1 79 ? -18.256 -3.729 9.501 1.00 98.62 79 LEU A O 1
ATOM 614 N N . LEU A 1 80 ? -16.102 -4.110 8.970 1.00 98.50 80 LEU A N 1
ATOM 615 C CA . LEU A 1 80 ? -16.226 -5.561 8.845 1.00 98.50 80 LEU A CA 1
ATOM 616 C C . LEU A 1 80 ? -16.646 -6.209 10.170 1.00 98.50 80 LEU A C 1
ATOM 618 O O . LEU A 1 80 ? -17.567 -7.021 10.183 1.00 98.50 80 LEU A O 1
ATOM 622 N N . HIS A 1 81 ? -16.034 -5.811 11.289 1.00 98.50 81 HIS A N 1
ATOM 623 C CA . HIS A 1 81 ? -16.435 -6.272 12.619 1.00 98.50 81 HIS A CA 1
ATOM 624 C C . HIS A 1 81 ? -17.895 -5.930 12.923 1.00 98.50 81 HIS A C 1
ATOM 626 O O . HIS A 1 81 ? -18.653 -6.804 13.334 1.00 98.50 81 HIS A O 1
ATOM 632 N N . ARG A 1 82 ? -18.320 -4.682 12.676 1.00 98.06 82 ARG A N 1
ATOM 633 C CA . ARG A 1 82 ? -19.720 -4.263 12.876 1.00 98.06 82 ARG A CA 1
ATOM 634 C C . ARG A 1 82 ? -20.690 -5.096 12.034 1.00 98.06 82 ARG A C 1
ATOM 636 O O . ARG A 1 82 ? -21.739 -5.480 12.540 1.00 98.06 82 ARG A O 1
ATOM 643 N N . LEU A 1 83 ? -20.337 -5.386 10.781 1.00 98.31 83 LEU A N 1
ATOM 644 C CA . LEU A 1 83 ? -21.155 -6.192 9.876 1.00 98.31 83 LEU A CA 1
ATOM 645 C C . LEU A 1 83 ? -21.300 -7.638 10.369 1.00 98.31 83 LEU A C 1
ATOM 647 O O . LEU A 1 83 ? -22.415 -8.137 10.485 1.00 98.31 83 LEU A O 1
ATOM 651 N N . LEU A 1 84 ? -20.184 -8.298 10.690 1.00 98.31 84 LEU A N 1
ATOM 652 C CA . LEU A 1 84 ? -20.191 -9.691 11.144 1.00 98.31 84 LEU A CA 1
ATOM 653 C C . LEU A 1 84 ? -20.868 -9.851 12.510 1.00 98.31 84 LEU A C 1
ATOM 655 O O . LEU A 1 84 ? -21.565 -10.841 12.730 1.00 98.31 84 LEU A O 1
ATOM 659 N N . LEU A 1 85 ? -20.709 -8.867 13.398 1.00 98.00 85 LEU A N 1
ATOM 660 C CA . LEU A 1 85 ? -21.403 -8.826 14.683 1.00 98.00 85 LEU A CA 1
ATOM 661 C C . LEU A 1 85 ? -22.919 -8.682 14.486 1.00 98.00 85 LEU A C 1
ATOM 663 O O . LEU A 1 85 ? -23.688 -9.410 15.105 1.00 98.00 85 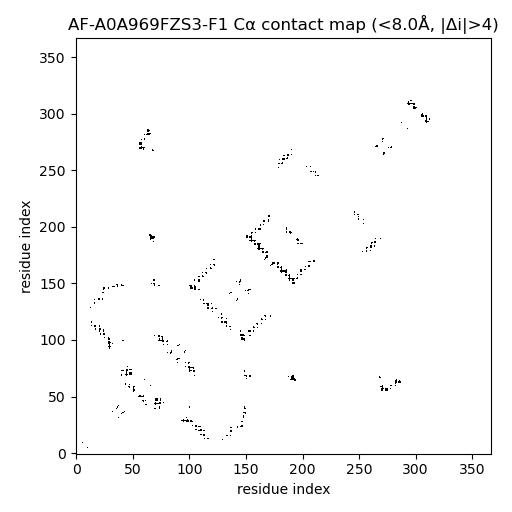LEU A O 1
ATOM 667 N N . ALA A 1 86 ? -23.359 -7.793 13.589 1.00 97.75 86 ALA A N 1
ATOM 668 C CA . ALA A 1 86 ? -24.779 -7.607 13.280 1.00 97.75 86 ALA A CA 1
ATOM 669 C C . ALA A 1 86 ? -25.430 -8.864 12.676 1.00 97.75 86 ALA A C 1
ATOM 671 O O . ALA A 1 86 ? -26.623 -9.090 12.856 1.00 97.75 86 ALA A O 1
ATOM 672 N N . TRP A 1 87 ? -24.651 -9.692 11.977 1.00 97.75 87 TRP A N 1
ATOM 673 C CA . TRP A 1 87 ? -25.093 -10.988 11.456 1.00 97.75 87 TRP A CA 1
ATOM 674 C C . TRP A 1 87 ? -24.984 -12.138 12.465 1.00 97.75 87 TRP A C 1
ATOM 676 O O . TRP A 1 87 ? -25.326 -13.267 12.125 1.00 97.75 87 TRP A O 1
ATOM 686 N N . GLY A 1 88 ? -24.499 -11.883 13.684 1.00 97.19 88 GLY A N 1
ATOM 687 C CA . GLY A 1 88 ? -24.300 -12.916 14.702 1.00 97.19 88 GLY A CA 1
ATOM 688 C C . GLY A 1 88 ? -23.226 -13.948 14.338 1.00 97.19 88 GLY A C 1
ATOM 689 O O . GLY A 1 88 ? -23.237 -15.048 14.878 1.00 97.19 88 GLY A O 1
ATOM 690 N N . VAL A 1 89 ? -22.317 -13.619 13.410 1.00 97.56 89 VAL A N 1
ATOM 691 C CA . VAL A 1 89 ? -21.228 -14.513 12.968 1.00 97.56 89 VAL A CA 1
ATOM 692 C C . VAL A 1 89 ? -20.071 -14.506 13.963 1.00 97.56 89 VAL A C 1
ATOM 694 O O . VAL A 1 89 ? -19.352 -15.495 14.087 1.00 97.56 89 VAL A O 1
ATOM 697 N N . VAL A 1 90 ? -19.871 -13.384 14.655 1.00 97.12 90 VAL A N 1
ATOM 698 C CA . VAL A 1 90 ? -18.776 -13.196 15.609 1.00 97.12 90 VAL A CA 1
ATOM 699 C C . VAL A 1 90 ? -19.279 -12.607 16.923 1.00 97.12 90 VAL A C 1
ATOM 701 O O . VAL A 1 90 ? -20.278 -11.891 16.950 1.00 97.12 90 VAL A O 1
ATOM 704 N N . GLU A 1 91 ? -18.553 -12.882 18.003 1.00 95.81 91 GLU A N 1
ATOM 705 C CA . GLU A 1 91 ? -18.780 -12.284 19.319 1.00 95.81 91 GLU A CA 1
ATOM 706 C C . GLU A 1 91 ? -18.075 -10.928 19.445 1.00 95.81 91 GLU A C 1
ATOM 708 O O . GLU A 1 91 ? -17.002 -10.721 18.871 1.00 95.81 91 GLU A O 1
ATOM 713 N N . ASP A 1 92 ? -18.627 -10.019 20.255 1.00 96.19 92 ASP A N 1
ATOM 714 C CA . ASP A 1 92 ? -17.991 -8.726 20.539 1.00 96.19 92 ASP A CA 1
ATOM 715 C C . ASP A 1 92 ? -16.902 -8.854 21.615 1.00 96.19 92 ASP A C 1
ATOM 717 O O . ASP A 1 92 ? -17.040 -8.396 22.750 1.00 96.19 92 ASP A O 1
ATOM 721 N N . THR A 1 93 ? -15.804 -9.519 21.258 1.00 97.00 93 THR A N 1
ATOM 722 C CA . THR A 1 93 ? -14.623 -9.663 22.116 1.00 97.00 93 THR A CA 1
ATOM 723 C C . THR A 1 93 ? -13.432 -8.898 21.547 1.00 97.00 93 THR A C 1
ATOM 725 O O . THR A 1 93 ? -13.305 -8.679 20.339 1.00 97.00 93 THR A O 1
ATOM 728 N N . PHE A 1 94 ? -12.515 -8.487 22.427 1.00 95.31 94 PHE A N 1
ATOM 729 C CA . PHE A 1 94 ? -11.323 -7.749 22.009 1.00 95.31 94 PHE A CA 1
ATOM 730 C C . PHE A 1 94 ? -10.452 -8.512 20.986 1.00 95.31 94 PHE A C 1
ATOM 732 O O . PHE A 1 94 ? -10.119 -7.901 19.969 1.00 95.31 94 PHE A O 1
ATOM 739 N N . PRO A 1 95 ? -10.123 -9.810 21.168 1.00 96.88 95 PRO A N 1
ATOM 740 C CA . PRO A 1 95 ? -9.315 -10.552 20.196 1.00 96.88 95 PRO A CA 1
ATOM 741 C C . PRO A 1 95 ? -9.953 -10.618 18.806 1.00 96.88 95 PRO A C 1
ATOM 743 O O . PRO A 1 95 ? -9.272 -10.408 17.807 1.00 96.88 95 PRO A O 1
ATOM 746 N N . VAL A 1 96 ? -11.271 -10.833 18.732 1.00 97.44 96 VAL A N 1
ATOM 747 C CA . VAL A 1 96 ? -12.013 -10.858 17.462 1.00 97.44 96 VAL A CA 1
ATOM 748 C C . VAL A 1 96 ? -11.961 -9.494 16.780 1.00 97.44 96 VAL A C 1
ATOM 750 O O . VAL A 1 96 ? -11.653 -9.397 15.591 1.00 97.44 96 VAL A O 1
ATOM 753 N N . ARG A 1 97 ? -12.215 -8.417 17.529 1.00 96.44 97 ARG A N 1
ATOM 754 C CA . ARG A 1 97 ? -12.141 -7.051 17.003 1.00 96.44 97 ARG A CA 1
ATOM 755 C C . ARG A 1 97 ? -10.746 -6.715 16.491 1.00 96.44 97 ARG A C 1
ATOM 757 O O . ARG A 1 97 ? -10.618 -6.174 15.396 1.00 96.44 97 ARG A O 1
ATOM 764 N N . LEU A 1 98 ? -9.716 -7.051 17.263 1.00 97.06 98 LEU A N 1
ATOM 765 C CA . LEU A 1 98 ? -8.327 -6.856 16.872 1.00 97.06 98 LEU A CA 1
ATOM 766 C C . LEU A 1 98 ? -8.001 -7.640 15.596 1.00 97.06 98 LEU A C 1
ATOM 768 O O . LEU A 1 98 ? -7.481 -7.052 14.650 1.00 97.06 98 LEU A O 1
ATOM 772 N N . ALA A 1 99 ? -8.382 -8.919 15.526 1.00 98.00 99 ALA A N 1
ATOM 773 C CA . ALA A 1 99 ? -8.159 -9.754 14.351 1.00 98.00 99 ALA A CA 1
ATOM 774 C C . ALA A 1 99 ? -8.790 -9.151 13.090 1.00 98.00 99 ALA A C 1
ATOM 776 O O . ALA A 1 99 ? -8.145 -9.073 12.046 1.00 98.00 99 ALA A O 1
ATOM 777 N N . LEU A 1 100 ? -10.031 -8.666 13.186 1.00 98.19 100 LEU A N 1
ATOM 778 C CA . LEU A 1 100 ? -10.735 -8.055 12.058 1.00 98.19 100 LEU A CA 1
ATOM 779 C C . LEU A 1 100 ? -10.184 -6.677 11.675 1.00 98.19 100 LEU A C 1
ATOM 781 O O . LEU A 1 100 ? -10.286 -6.293 10.513 1.00 98.19 100 LEU A O 1
ATOM 785 N N . MET A 1 101 ? -9.562 -5.948 12.605 1.00 97.88 101 MET A N 1
ATOM 786 C CA . MET A 1 101 ? -8.826 -4.716 12.301 1.00 97.88 101 MET A CA 1
ATOM 787 C C . MET A 1 101 ? -7.458 -4.979 11.656 1.00 97.88 101 MET A C 1
ATOM 789 O O . MET A 1 101 ? -7.034 -4.202 10.802 1.00 97.88 101 MET A O 1
ATOM 793 N N . GLN A 1 102 ? -6.793 -6.079 12.015 1.00 98.12 102 GLN A N 1
ATOM 794 C CA . GLN A 1 102 ? -5.524 -6.516 11.422 1.00 98.12 102 GLN A CA 1
ATOM 795 C C . GLN A 1 102 ? -5.713 -7.158 10.039 1.00 98.12 102 GLN A C 1
ATOM 797 O O . GLN A 1 102 ? -4.866 -7.008 9.157 1.00 98.12 102 GLN A O 1
ATOM 802 N N . LEU A 1 103 ? -6.837 -7.845 9.819 1.00 98.38 103 LEU A N 1
ATOM 803 C CA . LEU A 1 103 ? -7.088 -8.642 8.618 1.00 98.38 103 LEU A CA 1
ATOM 804 C C . LEU A 1 103 ? -6.920 -7.855 7.301 1.00 98.38 103 LEU A C 1
ATOM 806 O O . LEU A 1 103 ? -6.190 -8.339 6.435 1.00 98.38 103 LEU A O 1
ATOM 810 N N . PRO A 1 104 ? -7.495 -6.649 7.107 1.00 98.50 104 PRO A N 1
ATOM 811 C CA . PRO A 1 104 ? -7.290 -5.883 5.875 1.00 98.50 104 PRO A CA 1
ATOM 812 C C . PRO A 1 104 ? -5.818 -5.548 5.602 1.00 98.50 104 PRO A C 1
ATOM 814 O O . PRO A 1 104 ? -5.389 -5.536 4.446 1.00 98.50 104 PRO A O 1
ATOM 817 N N . VAL A 1 105 ? -5.030 -5.311 6.655 1.00 98.12 105 VAL A N 1
ATOM 818 C CA . VAL A 1 105 ? -3.588 -5.051 6.552 1.00 98.12 105 VAL A CA 1
ATOM 819 C C . VAL A 1 105 ? -2.853 -6.322 6.136 1.00 98.12 105 VAL A C 1
ATOM 821 O O . VAL A 1 105 ? -2.174 -6.321 5.109 1.00 98.12 105 VAL A O 1
ATOM 824 N N . ALA A 1 106 ? -3.085 -7.432 6.838 1.00 98.12 106 ALA A N 1
ATOM 825 C CA . ALA A 1 106 ? -2.496 -8.731 6.520 1.00 98.12 106 ALA A CA 1
ATOM 826 C C . ALA A 1 106 ? -2.795 -9.185 5.077 1.00 98.12 106 ALA A C 1
ATOM 828 O O . ALA A 1 106 ? -1.902 -9.657 4.366 1.00 98.12 106 ALA A O 1
ATOM 829 N N . LEU A 1 107 ? -4.034 -8.991 4.610 1.00 98.50 107 LEU A N 1
ATOM 830 C CA . LEU A 1 107 ? -4.437 -9.282 3.231 1.00 98.50 107 LEU A CA 1
ATOM 831 C C . LEU A 1 107 ? -3.725 -8.375 2.223 1.00 98.50 107 LEU A C 1
ATOM 833 O O . LEU A 1 107 ? -3.247 -8.862 1.198 1.00 98.50 107 LEU A O 1
ATOM 837 N N . THR A 1 108 ? -3.609 -7.077 2.520 1.00 98.56 108 THR A N 1
ATOM 838 C CA . THR A 1 108 ? -2.880 -6.119 1.673 1.00 98.56 108 THR A CA 1
ATOM 839 C C . THR A 1 108 ? -1.425 -6.549 1.495 1.00 98.56 108 THR A C 1
ATOM 841 O O . THR A 1 108 ? -0.916 -6.549 0.375 1.00 98.56 108 THR A O 1
ATOM 844 N N . HIS A 1 109 ? -0.774 -6.999 2.568 1.00 98.50 109 HIS A N 1
ATOM 845 C CA . HIS A 1 109 ? 0.587 -7.524 2.515 1.00 98.50 109 HIS A CA 1
ATOM 846 C C . HIS A 1 109 ? 0.700 -8.840 1.746 1.00 98.50 109 HIS A C 1
ATOM 848 O O . HIS A 1 109 ? 1.583 -8.974 0.898 1.00 98.50 109 HIS A O 1
ATOM 854 N N . GLY A 1 110 ? -0.211 -9.792 1.968 1.00 98.00 110 GLY A N 1
ATOM 855 C CA . GLY A 1 110 ? -0.221 -11.058 1.229 1.00 98.00 110 GLY A CA 1
ATOM 856 C C . GLY A 1 110 ? -0.400 -10.858 -0.280 1.00 98.00 110 GLY A C 1
ATOM 857 O O . GLY A 1 110 ? 0.339 -11.433 -1.083 1.00 98.00 110 GLY A O 1
ATOM 858 N N . VAL A 1 111 ? -1.321 -9.972 -0.677 1.00 98.19 111 VAL A N 1
ATOM 859 C CA . VAL A 1 111 ? -1.484 -9.555 -2.079 1.00 98.19 111 VAL A CA 1
ATOM 860 C C . VAL A 1 111 ? -0.244 -8.807 -2.571 1.00 98.19 111 VAL A C 1
ATOM 862 O O . VAL A 1 111 ? 0.208 -9.047 -3.690 1.00 98.19 111 VAL A O 1
ATOM 865 N N . GLY A 1 112 ? 0.349 -7.949 -1.741 1.00 98.50 112 GLY A N 1
ATOM 866 C CA . GLY A 1 112 ? 1.573 -7.223 -2.063 1.00 98.50 112 GLY A CA 1
ATOM 867 C C . GLY A 1 112 ? 2.737 -8.148 -2.417 1.00 98.50 112 GLY A C 1
ATOM 868 O O . GLY A 1 112 ? 3.374 -7.950 -3.448 1.00 98.50 112 GLY A O 1
ATOM 869 N N . VAL A 1 113 ? 2.958 -9.217 -1.650 1.00 98.56 113 VAL A N 1
ATOM 870 C CA . VAL A 1 113 ? 3.981 -10.233 -1.958 1.00 98.56 113 VAL A CA 1
ATOM 871 C C . VAL A 1 113 ? 3.701 -10.919 -3.299 1.00 98.56 113 VAL A C 1
ATOM 873 O O . VAL A 1 113 ? 4.609 -11.079 -4.115 1.00 98.56 113 VAL A O 1
ATOM 876 N N . LEU A 1 114 ? 2.445 -11.283 -3.575 1.00 98.19 114 LEU A N 1
ATOM 877 C CA . LEU A 1 114 ? 2.051 -11.904 -4.846 1.00 98.19 114 LEU A CA 1
ATOM 878 C C . LEU A 1 114 ? 2.279 -10.988 -6.054 1.00 98.19 114 LEU A C 1
ATOM 880 O O . LEU A 1 114 ? 2.814 -11.422 -7.080 1.00 98.19 114 LEU A O 1
ATOM 884 N N . VAL A 1 115 ? 1.889 -9.719 -5.940 1.00 98.44 115 VAL A N 1
ATOM 885 C CA . VAL A 1 115 ? 2.117 -8.719 -6.989 1.00 98.44 115 VAL A CA 1
ATOM 886 C C . VAL A 1 115 ? 3.615 -8.465 -7.156 1.00 98.44 115 VAL A C 1
ATOM 888 O O . VAL A 1 115 ? 4.109 -8.435 -8.284 1.00 98.44 115 VAL A O 1
ATOM 891 N N . GLY A 1 116 ? 4.358 -8.378 -6.053 1.00 98.44 116 GLY A N 1
ATOM 892 C CA . GLY A 1 116 ? 5.813 -8.281 -6.043 1.00 98.44 116 GLY A CA 1
ATOM 893 C C . GLY A 1 116 ? 6.470 -9.441 -6.787 1.00 98.44 116 GLY A C 1
ATOM 894 O O . GLY A 1 116 ? 7.298 -9.214 -7.666 1.00 98.44 116 GLY A O 1
ATOM 895 N N . TYR A 1 117 ? 6.037 -10.679 -6.535 1.00 98.56 117 TYR A N 1
ATOM 896 C CA . TYR A 1 117 ? 6.507 -11.858 -7.264 1.00 98.56 117 TYR A CA 1
ATOM 897 C C . TYR A 1 117 ? 6.213 -11.765 -8.769 1.00 98.56 117 TYR A C 1
ATOM 899 O O . TYR A 1 117 ? 7.079 -12.059 -9.599 1.00 98.56 117 TYR A O 1
ATOM 907 N N . ALA A 1 118 ? 5.016 -11.308 -9.147 1.00 97.38 118 ALA A N 1
ATOM 908 C CA . ALA A 1 118 ? 4.660 -11.117 -10.550 1.00 97.38 118 ALA A CA 1
ATOM 909 C C . ALA A 1 118 ? 5.532 -10.064 -11.254 1.00 97.38 118 ALA A C 1
ATOM 911 O O . ALA A 1 118 ? 5.879 -10.253 -12.423 1.00 97.38 118 ALA A O 1
ATOM 912 N N . LEU A 1 119 ? 5.906 -8.990 -10.554 1.00 97.94 119 LEU A N 1
ATOM 913 C CA . LEU A 1 119 ? 6.833 -7.974 -11.056 1.00 97.94 119 LEU A CA 1
ATOM 914 C C . LEU A 1 119 ? 8.264 -8.520 -11.142 1.00 97.94 119 LEU A C 1
ATOM 916 O O . LEU A 1 119 ? 8.898 -8.394 -12.185 1.00 97.94 119 LEU A O 1
ATOM 920 N N . LEU A 1 120 ? 8.746 -9.209 -10.105 1.00 97.81 120 LEU A N 1
ATOM 921 C CA . LEU A 1 120 ? 10.083 -9.814 -10.072 1.00 97.81 120 LEU A CA 1
ATOM 922 C C . LEU A 1 120 ? 10.305 -10.787 -11.231 1.00 97.81 120 LEU A C 1
ATOM 924 O O . LEU A 1 120 ? 11.351 -10.745 -11.872 1.00 97.81 120 LEU A O 1
ATOM 928 N N . ARG A 1 121 ? 9.303 -11.602 -11.578 1.00 95.94 121 ARG A N 1
ATOM 929 C CA . ARG A 1 121 ? 9.370 -12.512 -12.736 1.00 95.94 121 ARG A CA 1
ATOM 930 C C . ARG A 1 121 ? 9.541 -11.817 -14.088 1.00 95.94 121 ARG A C 1
ATOM 932 O O . ARG A 1 121 ? 9.859 -12.489 -15.067 1.00 95.94 121 ARG A O 1
ATOM 939 N N . ARG A 1 122 ? 9.281 -10.510 -14.166 1.00 94.44 122 ARG A N 1
ATOM 940 C CA . ARG A 1 122 ? 9.532 -9.693 -15.361 1.00 94.44 122 ARG A CA 1
ATOM 941 C C . ARG A 1 122 ? 10.923 -9.071 -15.359 1.00 94.44 122 ARG A C 1
ATOM 943 O O . ARG A 1 122 ? 11.374 -8.680 -16.427 1.00 94.44 122 ARG A O 1
ATOM 950 N N . ILE A 1 123 ? 11.561 -8.970 -14.191 1.00 94.19 123 ILE A N 1
ATOM 951 C CA . ILE A 1 123 ? 12.833 -8.270 -13.995 1.00 94.19 123 ILE A CA 1
ATOM 952 C C . ILE A 1 123 ? 14.012 -9.248 -14.007 1.00 94.19 123 ILE A C 1
ATOM 954 O O . ILE A 1 123 ? 15.018 -8.991 -14.666 1.00 94.19 123 ILE A O 1
ATOM 958 N N . VAL A 1 124 ? 13.889 -10.358 -13.274 1.00 95.75 124 VAL A N 1
ATOM 959 C CA . VAL A 1 124 ? 14.967 -11.328 -13.027 1.00 95.75 124 VAL A CA 1
ATOM 960 C C . VAL A 1 124 ? 14.597 -12.731 -13.519 1.00 95.75 124 VAL A C 1
ATOM 962 O O . VAL A 1 124 ? 13.479 -12.983 -13.974 1.00 95.75 124 VAL A O 1
ATOM 965 N N . SER A 1 125 ? 15.542 -13.672 -13.427 1.00 95.81 125 SER A N 1
ATOM 966 C CA . SER A 1 125 ? 15.295 -15.069 -13.794 1.00 95.81 125 SER A CA 1
ATOM 967 C C . SER A 1 125 ? 14.186 -15.700 -12.928 1.00 95.81 125 SER A C 1
ATOM 969 O O . SER A 1 125 ? 14.006 -15.309 -11.771 1.00 95.81 125 SER A O 1
ATOM 971 N N . PRO A 1 126 ? 13.444 -16.709 -13.433 1.00 94.56 126 PRO A N 1
ATOM 972 C CA . PRO A 1 126 ? 12.334 -17.315 -12.693 1.00 94.56 126 PRO A CA 1
ATOM 973 C C . PRO A 1 126 ? 12.720 -17.861 -11.313 1.00 94.56 126 PRO A C 1
ATOM 975 O O . PRO A 1 126 ? 11.948 -17.710 -10.367 1.00 94.56 126 PRO A O 1
ATOM 978 N N . LEU A 1 127 ? 13.913 -18.457 -11.191 1.00 95.62 127 LEU A N 1
ATOM 979 C CA . LEU A 1 127 ? 14.425 -18.970 -9.920 1.00 95.62 127 LEU A CA 1
ATOM 980 C C . LEU A 1 127 ? 14.749 -17.830 -8.948 1.00 95.62 127 LEU A C 1
ATOM 982 O O . LEU A 1 127 ? 14.329 -17.885 -7.799 1.00 95.62 127 LEU A O 1
ATOM 986 N N . ALA A 1 128 ? 15.430 -16.776 -9.407 1.00 97.62 128 ALA A N 1
ATOM 987 C CA . ALA A 1 128 ? 15.734 -15.621 -8.564 1.00 97.62 128 ALA A CA 1
ATOM 988 C C . ALA A 1 128 ? 14.455 -14.916 -8.087 1.00 97.62 128 ALA A C 1
ATOM 990 O O . ALA A 1 128 ? 14.345 -14.576 -6.913 1.00 97.62 128 ALA A O 1
ATOM 991 N N . ALA A 1 129 ? 13.457 -14.764 -8.965 1.00 97.69 129 ALA A N 1
ATOM 992 C CA . ALA A 1 129 ? 12.158 -14.206 -8.598 1.00 97.69 129 ALA A CA 1
ATOM 993 C C . ALA A 1 129 ? 11.445 -15.066 -7.547 1.00 97.69 129 ALA A C 1
ATOM 995 O O . ALA A 1 129 ? 10.854 -14.524 -6.617 1.00 97.69 129 ALA A O 1
ATOM 996 N N . LEU A 1 130 ? 11.500 -16.396 -7.691 1.00 97.69 130 LEU A N 1
ATOM 997 C CA . LEU A 1 130 ? 10.906 -17.326 -6.733 1.00 97.69 130 LEU A CA 1
ATOM 998 C C . LEU A 1 130 ? 11.596 -17.228 -5.371 1.00 97.69 130 LEU A C 1
ATOM 1000 O O . LEU A 1 130 ? 10.912 -17.084 -4.367 1.00 97.69 130 LEU A O 1
ATOM 1004 N N . LEU A 1 131 ? 12.929 -17.259 -5.338 1.00 98.06 131 LEU A N 1
ATOM 1005 C CA . LEU A 1 131 ? 13.701 -17.159 -4.098 1.00 98.06 131 LEU A CA 1
ATOM 1006 C C . LEU A 1 131 ? 13.492 -15.809 -3.400 1.00 98.06 131 LEU A C 1
ATOM 1008 O O . LEU A 1 131 ? 13.286 -15.780 -2.192 1.00 98.06 131 LEU A O 1
ATOM 1012 N N . ALA A 1 132 ? 13.475 -14.705 -4.151 1.00 98.12 132 ALA A N 1
ATOM 1013 C CA . ALA A 1 132 ? 13.195 -13.378 -3.606 1.00 98.12 132 ALA A CA 1
ATOM 1014 C C . ALA A 1 132 ? 11.769 -13.275 -3.038 1.00 98.12 132 ALA A C 1
ATOM 1016 O O . ALA A 1 132 ? 11.572 -12.714 -1.962 1.00 98.12 132 ALA A O 1
ATOM 1017 N N . ALA A 1 133 ? 10.776 -13.846 -3.727 1.00 98.06 133 ALA A N 1
ATOM 1018 C CA . ALA A 1 133 ? 9.401 -13.875 -3.241 1.00 98.06 133 ALA A CA 1
ATOM 1019 C C . ALA A 1 133 ? 9.222 -14.792 -2.027 1.00 98.06 133 ALA A C 1
ATOM 1021 O O . ALA A 1 133 ? 8.473 -14.436 -1.126 1.00 98.06 133 ALA A O 1
ATOM 1022 N N . LEU A 1 134 ? 9.914 -15.937 -1.976 1.00 97.62 134 LEU A N 1
ATOM 1023 C CA . LEU A 1 134 ? 9.935 -16.797 -0.792 1.00 97.62 134 LEU A CA 1
ATOM 1024 C C . LEU A 1 134 ? 10.534 -16.050 0.393 1.00 97.62 134 LEU A C 1
ATOM 1026 O O . LEU A 1 134 ? 9.887 -15.988 1.429 1.00 97.62 134 LEU A O 1
ATOM 1030 N N . LEU A 1 135 ? 11.695 -15.411 0.216 1.00 97.69 135 LEU A N 1
ATOM 1031 C CA . LEU A 1 135 ? 12.323 -14.614 1.266 1.00 97.69 135 LEU A CA 1
ATOM 1032 C C . LEU A 1 135 ? 11.366 -13.533 1.782 1.00 97.69 135 LEU A C 1
ATOM 1034 O O . LEU A 1 135 ? 11.138 -13.449 2.979 1.00 97.69 135 LEU A O 1
ATOM 1038 N N . TRP A 1 136 ? 10.719 -12.772 0.898 1.00 98.12 136 TRP A N 1
ATOM 1039 C CA . TRP A 1 136 ? 9.737 -11.762 1.309 1.00 98.12 136 TRP A CA 1
ATOM 1040 C C . TRP A 1 136 ? 8.488 -12.374 1.983 1.00 98.12 136 TRP A C 1
ATOM 1042 O O . TRP A 1 136 ? 7.945 -11.825 2.947 1.00 98.12 136 TRP A O 1
ATOM 1052 N N . ALA A 1 137 ? 8.021 -13.531 1.513 1.00 97.75 137 ALA A N 1
ATOM 1053 C CA . ALA A 1 137 ? 6.863 -14.207 2.086 1.00 97.75 137 ALA A CA 1
ATOM 1054 C C . ALA A 1 137 ? 7.138 -14.755 3.493 1.00 97.75 137 ALA A C 1
ATOM 1056 O O . ALA A 1 137 ? 6.237 -14.677 4.329 1.00 97.75 137 ALA A O 1
ATOM 1057 N N . THR A 1 138 ? 8.341 -15.294 3.734 1.00 97.62 138 THR A N 1
ATOM 1058 C CA . THR A 1 138 ? 8.696 -16.080 4.928 1.00 97.62 138 THR A CA 1
ATOM 1059 C C . THR A 1 138 ? 9.627 -15.369 5.911 1.00 97.62 138 THR A C 1
ATOM 1061 O O . THR A 1 138 ? 9.959 -15.950 6.942 1.00 97.62 138 THR A O 1
ATOM 1064 N N . ASP A 1 139 ? 10.091 -14.155 5.613 1.00 97.44 139 ASP A N 1
ATOM 1065 C CA . ASP A 1 139 ? 10.967 -13.406 6.515 1.00 97.44 139 ASP A CA 1
ATOM 1066 C C . ASP A 1 139 ? 10.228 -13.034 7.821 1.00 97.44 139 ASP A C 1
ATOM 1068 O O . ASP A 1 139 ? 9.199 -12.349 7.774 1.00 97.44 139 ASP A O 1
ATOM 1072 N N . PRO A 1 140 ? 10.725 -13.462 8.999 1.00 95.38 140 PRO A N 1
ATOM 1073 C CA . PRO A 1 140 ? 10.022 -13.265 10.266 1.00 95.38 140 PRO A CA 1
ATOM 1074 C C . PRO A 1 140 ? 9.972 -11.798 10.702 1.00 95.38 140 PRO A C 1
ATOM 1076 O O . PRO A 1 140 ? 9.018 -11.399 11.371 1.00 95.38 140 PRO A O 1
ATOM 1079 N N . PHE A 1 141 ? 10.965 -10.988 10.325 1.00 94.56 141 PHE A N 1
ATOM 1080 C CA . PHE A 1 141 ? 10.976 -9.562 10.631 1.00 94.56 141 PHE A CA 1
ATOM 1081 C C . PHE A 1 141 ? 9.872 -8.852 9.844 1.00 94.56 141 PHE A C 1
ATOM 1083 O O . PHE A 1 141 ? 9.084 -8.115 10.432 1.00 94.56 141 PHE A O 1
ATOM 1090 N N . ILE A 1 142 ? 9.746 -9.139 8.546 1.00 95.94 142 ILE A N 1
ATOM 1091 C CA . ILE A 1 142 ? 8.678 -8.587 7.703 1.00 95.94 142 ILE A CA 1
ATOM 1092 C C . ILE A 1 142 ? 7.305 -9.066 8.184 1.00 95.94 142 ILE A C 1
ATOM 1094 O O . ILE A 1 142 ? 6.408 -8.248 8.379 1.00 95.94 142 ILE A O 1
ATOM 1098 N N . ILE A 1 143 ? 7.137 -10.371 8.433 1.00 95.94 143 ILE A N 1
ATOM 1099 C CA . ILE A 1 143 ? 5.868 -10.929 8.931 1.00 95.94 143 ILE A CA 1
ATOM 1100 C C . ILE A 1 143 ? 5.449 -10.256 10.242 1.00 95.94 143 ILE A C 1
ATOM 1102 O O . ILE A 1 143 ? 4.267 -9.968 10.424 1.00 95.94 143 ILE A O 1
ATOM 1106 N N . GLY A 1 144 ? 6.399 -9.965 11.136 1.00 93.06 144 GLY A N 1
ATOM 1107 C CA . GLY A 1 144 ? 6.126 -9.274 12.394 1.00 93.06 144 GLY A CA 1
ATOM 1108 C C . GLY A 1 144 ? 5.433 -7.920 12.212 1.00 93.06 144 GLY A C 1
ATOM 1109 O O . GLY A 1 144 ? 4.545 -7.595 12.994 1.00 93.06 144 GLY A O 1
ATOM 1110 N N . PHE A 1 145 ? 5.777 -7.157 11.169 1.00 93.81 145 PHE A N 1
ATOM 1111 C CA . PHE A 1 145 ? 5.152 -5.860 10.877 1.00 93.81 145 PHE A CA 1
ATOM 1112 C C . PHE A 1 145 ? 3.921 -5.959 9.972 1.00 93.81 145 PHE A C 1
ATOM 1114 O O . PHE A 1 145 ? 2.979 -5.190 10.151 1.00 93.81 145 PHE A O 1
ATOM 1121 N N . ASP A 1 146 ? 3.900 -6.906 9.035 1.00 95.81 146 ASP A N 1
ATOM 1122 C CA . ASP A 1 146 ? 2.829 -7.060 8.039 1.00 95.81 146 ASP A CA 1
ATOM 1123 C C . ASP A 1 146 ? 1.492 -7.540 8.638 1.00 95.81 146 ASP A C 1
ATOM 1125 O O . ASP A 1 146 ? 0.455 -7.514 7.974 1.00 95.81 146 ASP A O 1
ATOM 1129 N N . ARG A 1 147 ? 1.511 -8.012 9.887 1.00 95.12 147 ARG A N 1
ATOM 1130 C CA . ARG A 1 147 ? 0.334 -8.511 10.615 1.00 95.12 147 ARG A CA 1
ATOM 1131 C C . ARG A 1 147 ? -0.330 -7.467 11.501 1.00 95.12 147 ARG A C 1
ATOM 1133 O O . ARG A 1 147 ? -1.442 -7.686 11.970 1.00 95.12 147 ARG A O 1
ATOM 1140 N N . LEU A 1 148 ? 0.364 -6.366 11.764 1.00 94.62 148 LEU A N 1
ATOM 1141 C CA . LEU A 1 148 ? -0.064 -5.347 12.712 1.00 94.62 148 LEU A CA 1
ATOM 1142 C C . LEU A 1 148 ? -0.780 -4.221 11.977 1.00 94.62 148 LEU A C 1
ATOM 1144 O O . LEU A 1 148 ? -0.376 -3.822 10.885 1.00 94.62 148 LEU A O 1
ATOM 1148 N N . LEU A 1 149 ? -1.783 -3.623 12.613 1.00 96.88 149 LEU A N 1
ATOM 1149 C CA . LEU A 1 149 ? -2.336 -2.345 12.184 1.00 96.88 149 LEU A CA 1
ATOM 1150 C C . LEU A 1 149 ? -1.320 -1.229 12.483 1.00 96.88 149 LEU A C 1
ATOM 1152 O O . LEU A 1 149 ? -1.387 -0.527 13.494 1.00 96.88 149 LEU A O 1
ATOM 1156 N N . HIS A 1 150 ? -0.338 -1.096 11.595 1.00 95.56 150 HIS A N 1
ATOM 1157 C CA . HIS A 1 150 ? 0.775 -0.166 11.728 1.00 95.56 150 HIS A CA 1
ATOM 1158 C C . HIS A 1 150 ? 1.202 0.411 10.369 1.00 95.56 150 HIS A C 1
ATOM 1160 O O . HIS A 1 150 ? 0.777 -0.042 9.308 1.00 95.56 150 HIS A O 1
ATOM 1166 N N . VAL A 1 151 ? 2.031 1.455 10.395 1.00 96.00 151 VAL A N 1
ATOM 1167 C CA . VAL A 1 151 ? 2.452 2.191 9.189 1.00 96.00 151 VAL A CA 1
ATOM 1168 C C . VAL A 1 151 ? 3.675 1.610 8.491 1.00 96.00 151 VAL A C 1
ATOM 1170 O O . VAL A 1 151 ? 3.828 1.795 7.285 1.00 96.00 151 VAL A O 1
ATOM 1173 N N . ASP A 1 152 ? 4.550 0.933 9.234 1.00 95.19 152 ASP A N 1
ATOM 1174 C CA . ASP A 1 152 ? 5.876 0.549 8.740 1.00 95.19 152 ASP A CA 1
ATOM 1175 C C . ASP A 1 152 ? 5.815 -0.541 7.675 1.00 95.19 152 ASP A C 1
ATOM 1177 O O . ASP A 1 152 ? 6.397 -0.369 6.601 1.00 95.19 152 ASP A O 1
ATOM 1181 N N . GLY A 1 153 ? 5.056 -1.610 7.937 1.00 96.19 153 GLY A N 1
ATOM 1182 C CA . GLY A 1 153 ? 4.836 -2.680 6.966 1.00 96.19 153 GLY A CA 1
ATOM 1183 C C . GLY A 1 153 ? 4.255 -2.120 5.670 1.00 96.19 153 GLY A C 1
ATOM 1184 O O . GLY A 1 153 ? 4.824 -2.316 4.591 1.00 96.19 153 GLY A O 1
ATOM 1185 N N . LEU A 1 154 ? 3.148 -1.368 5.766 1.00 97.81 154 LEU A N 1
ATOM 1186 C CA . LEU A 1 154 ? 2.441 -0.792 4.611 1.00 97.81 154 LEU A CA 1
ATOM 1187 C C . LEU A 1 154 ? 3.347 0.122 3.786 1.00 97.81 154 LEU A C 1
ATOM 1189 O O . LEU A 1 154 ? 3.417 -0.035 2.566 1.00 97.81 154 LEU A O 1
ATOM 1193 N N . ASN A 1 155 ? 4.094 1.015 4.440 1.00 97.88 155 ASN A N 1
ATOM 1194 C CA . ASN A 1 155 ? 5.084 1.850 3.769 1.00 97.88 155 ASN A CA 1
ATOM 1195 C C . ASN A 1 155 ? 6.112 0.999 3.005 1.00 97.88 155 ASN A C 1
ATOM 1197 O O . ASN A 1 155 ? 6.324 1.224 1.816 1.00 97.88 155 ASN A O 1
ATOM 1201 N N . GLY A 1 156 ? 6.703 -0.008 3.657 1.00 97.62 156 GLY A N 1
ATOM 1202 C CA . GLY A 1 156 ? 7.694 -0.890 3.037 1.00 97.62 156 GLY A CA 1
ATOM 1203 C C . GLY A 1 156 ? 7.145 -1.659 1.833 1.00 97.62 156 GLY A C 1
ATOM 1204 O O . GLY A 1 156 ? 7.773 -1.689 0.774 1.00 97.62 156 GLY A O 1
ATOM 1205 N N . THR A 1 157 ? 5.942 -2.222 1.954 1.00 98.38 157 THR A N 1
ATOM 1206 C CA . THR A 1 157 ? 5.309 -2.999 0.879 1.00 98.38 157 THR A CA 1
ATOM 1207 C C . THR A 1 157 ? 4.955 -2.126 -0.318 1.00 98.38 157 THR A C 1
ATOM 1209 O O . THR A 1 157 ? 5.316 -2.458 -1.448 1.00 98.38 157 THR A O 1
ATOM 1212 N N . PHE A 1 158 ? 4.302 -0.984 -0.099 1.00 98.75 158 PHE A N 1
ATOM 1213 C CA . PHE A 1 158 ? 3.949 -0.083 -1.193 1.00 98.75 158 PHE A CA 1
ATOM 1214 C C . PHE A 1 158 ? 5.179 0.565 -1.839 1.00 98.75 158 PHE A C 1
ATOM 1216 O O . PHE A 1 158 ? 5.220 0.683 -3.065 1.00 98.75 158 PHE A O 1
ATOM 1223 N N . ALA A 1 159 ? 6.210 0.909 -1.061 1.00 98.62 159 ALA A N 1
ATOM 1224 C CA . ALA A 1 159 ? 7.475 1.395 -1.606 1.00 98.62 159 ALA A CA 1
ATOM 1225 C C . ALA A 1 159 ? 8.137 0.332 -2.495 1.00 98.62 159 ALA A C 1
ATOM 1227 O O . ALA A 1 159 ? 8.492 0.625 -3.636 1.00 98.62 159 ALA A O 1
ATOM 1228 N N . MET A 1 160 ? 8.227 -0.917 -2.026 1.00 98.31 160 MET A N 1
ATOM 1229 C CA . MET A 1 160 ? 8.795 -2.021 -2.803 1.00 98.31 160 MET A CA 1
ATOM 1230 C C . MET A 1 160 ? 8.038 -2.235 -4.120 1.00 98.31 160 MET A C 1
ATOM 1232 O O . MET A 1 160 ? 8.647 -2.298 -5.187 1.00 98.31 160 MET A O 1
ATOM 1236 N N . LEU A 1 161 ? 6.704 -2.278 -4.075 1.00 98.75 161 LEU A N 1
ATOM 1237 C CA . LEU A 1 161 ? 5.870 -2.404 -5.274 1.00 98.75 161 LEU A CA 1
ATOM 1238 C C . LEU A 1 161 ? 6.053 -1.234 -6.243 1.00 98.75 161 LEU A C 1
ATOM 1240 O O . LEU A 1 161 ? 6.149 -1.453 -7.452 1.00 98.75 161 LEU A O 1
ATOM 1244 N N . SER A 1 162 ? 6.142 -0.007 -5.723 1.00 98.75 162 SER A N 1
ATOM 1245 C CA . SER A 1 162 ? 6.375 1.191 -6.528 1.00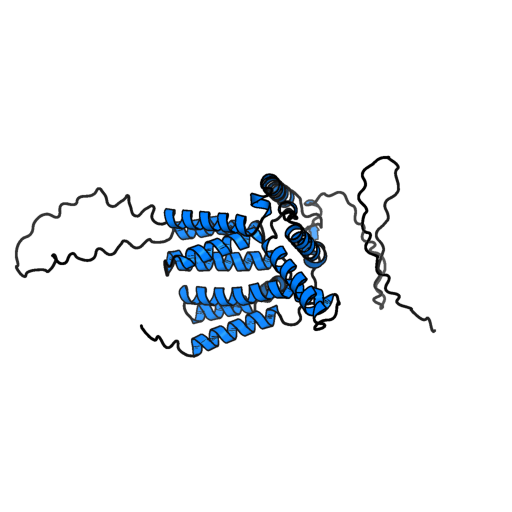 98.75 162 SER A CA 1
ATOM 1246 C C . SER A 1 162 ? 7.697 1.114 -7.290 1.00 98.75 162 SER A C 1
ATOM 1248 O O . SER A 1 162 ? 7.722 1.346 -8.503 1.00 98.75 162 SER A O 1
ATOM 1250 N N . LEU A 1 163 ? 8.774 0.722 -6.603 1.00 98.38 163 LEU A N 1
ATOM 1251 C CA . LEU A 1 163 ? 10.115 0.614 -7.173 1.00 98.38 163 LEU A CA 1
ATOM 1252 C C . LEU A 1 163 ? 10.234 -0.543 -8.171 1.00 98.38 163 LEU A C 1
ATOM 1254 O O . LEU A 1 163 ? 10.802 -0.365 -9.249 1.00 98.38 163 LEU A O 1
ATOM 1258 N N . LEU A 1 164 ? 9.653 -1.708 -7.866 1.00 98.19 164 LEU A N 1
ATOM 1259 C CA . LEU A 1 164 ? 9.617 -2.836 -8.800 1.00 98.19 164 LEU A CA 1
ATOM 1260 C C . LEU A 1 164 ? 8.841 -2.476 -10.071 1.00 98.19 164 LEU A C 1
ATOM 1262 O O . LEU A 1 164 ? 9.301 -2.758 -11.174 1.00 98.19 164 LEU A O 1
ATOM 1266 N N . ALA A 1 165 ? 7.691 -1.814 -9.943 1.00 98.31 165 ALA A N 1
ATOM 1267 C CA . ALA A 1 165 ? 6.892 -1.396 -11.091 1.00 98.31 165 ALA A CA 1
ATOM 1268 C C . ALA A 1 165 ? 7.566 -0.293 -11.918 1.00 98.31 165 ALA A C 1
ATOM 1270 O O . ALA A 1 165 ? 7.510 -0.344 -13.147 1.00 98.31 165 ALA A O 1
ATOM 1271 N N . ALA A 1 166 ? 8.256 0.651 -11.269 1.00 97.06 166 ALA A N 1
ATOM 1272 C CA . ALA A 1 166 ? 9.107 1.621 -11.954 1.00 97.06 166 ALA A CA 1
ATOM 1273 C C . ALA A 1 166 ? 10.213 0.904 -12.742 1.00 97.06 166 ALA A C 1
ATOM 1275 O O . ALA A 1 166 ? 10.382 1.153 -13.934 1.00 97.06 166 ALA A O 1
ATOM 1276 N N . CYS A 1 167 ? 10.908 -0.051 -12.118 1.00 95.31 167 CYS A N 1
ATOM 1277 C CA . CYS A 1 167 ? 11.936 -0.842 -12.788 1.00 95.31 167 CYS A CA 1
ATOM 1278 C C . CYS A 1 167 ? 11.370 -1.584 -14.010 1.00 95.31 167 CYS A C 1
ATOM 1280 O O . CYS A 1 167 ? 11.938 -1.482 -15.095 1.00 95.31 167 CYS A O 1
ATOM 1282 N N . VAL A 1 168 ? 10.202 -2.232 -13.881 1.00 95.12 168 VAL A N 1
ATOM 1283 C CA . VAL A 1 168 ? 9.521 -2.862 -15.024 1.00 95.12 168 VAL A CA 1
ATOM 1284 C C . VAL A 1 168 ? 9.225 -1.841 -16.117 1.00 95.12 168 VAL A C 1
ATOM 1286 O O . VAL A 1 168 ? 9.526 -2.116 -17.274 1.00 95.12 168 VAL A O 1
ATOM 1289 N N . TYR A 1 169 ? 8.653 -0.680 -15.788 1.00 94.75 169 TYR A N 1
ATOM 1290 C CA . TYR A 1 169 ? 8.292 0.328 -16.785 1.00 94.75 169 TYR A CA 1
ATOM 1291 C C . TYR A 1 169 ? 9.512 0.831 -17.565 1.00 94.75 169 TYR A C 1
ATOM 1293 O O . TYR A 1 169 ? 9.497 0.821 -18.796 1.00 94.75 169 TYR A O 1
ATOM 1301 N N . TRP A 1 170 ? 10.565 1.250 -16.862 1.00 89.88 170 TRP A N 1
ATOM 1302 C CA . TRP A 1 170 ? 11.717 1.909 -17.476 1.00 89.88 170 TRP A CA 1
ATOM 1303 C C . TRP A 1 170 ? 12.725 0.941 -18.107 1.00 89.88 170 TRP A C 1
ATOM 1305 O O . TRP A 1 170 ? 13.297 1.288 -19.141 1.00 89.88 170 TRP A O 1
ATOM 1315 N N . ASN A 1 171 ? 12.894 -0.270 -17.562 1.00 87.12 171 ASN A N 1
ATOM 1316 C CA . ASN A 1 171 ? 13.961 -1.188 -17.984 1.00 87.12 171 ASN A CA 1
ATOM 1317 C C . ASN A 1 171 ? 13.475 -2.418 -18.771 1.00 87.12 171 ASN A C 1
ATOM 1319 O O . ASN A 1 171 ? 14.260 -2.997 -19.518 1.00 87.12 171 ASN A O 1
ATOM 1323 N N . HIS A 1 172 ? 12.198 -2.819 -18.662 1.00 87.06 172 HIS A N 1
ATOM 1324 C CA . HIS A 1 172 ? 11.732 -4.098 -19.233 1.00 87.06 172 HIS A CA 1
ATOM 1325 C C . HIS A 1 172 ? 10.535 -3.961 -20.181 1.00 87.06 172 HIS A C 1
ATOM 1327 O O . HIS A 1 172 ? 10.547 -4.514 -21.279 1.00 87.06 172 HIS A O 1
ATOM 1333 N N . ALA A 1 173 ? 9.479 -3.254 -19.777 1.00 84.81 173 ALA A N 1
ATOM 1334 C CA . ALA A 1 173 ? 8.228 -3.139 -20.519 1.00 84.81 173 ALA A CA 1
ATOM 1335 C C . ALA A 1 173 ? 7.516 -1.804 -20.246 1.00 84.81 173 ALA A C 1
ATOM 1337 O O . ALA A 1 173 ? 6.862 -1.632 -19.219 1.00 84.81 173 ALA A O 1
ATOM 1338 N N . ARG A 1 174 ? 7.527 -0.903 -21.236 1.00 82.25 174 ARG A N 1
ATOM 1339 C CA . ARG A 1 174 ? 6.943 0.453 -21.173 1.00 82.25 174 ARG A CA 1
ATOM 1340 C C . ARG A 1 174 ? 5.413 0.504 -21.299 1.00 82.25 174 ARG A C 1
ATOM 1342 O O . ARG A 1 174 ? 4.860 1.367 -21.974 1.00 82.25 174 ARG A O 1
ATOM 1349 N N . TRP A 1 175 ? 4.699 -0.429 -20.677 1.00 89.12 175 TRP A N 1
ATOM 1350 C CA . TRP A 1 175 ? 3.238 -0.355 -20.633 1.00 89.12 175 TRP A CA 1
ATOM 1351 C C . TRP A 1 175 ? 2.796 0.719 -19.620 1.00 89.12 175 TRP A C 1
ATOM 1353 O O . TRP A 1 175 ? 3.198 0.620 -18.458 1.00 89.12 175 TRP A O 1
ATOM 1363 N N . PRO A 1 176 ? 1.960 1.710 -20.003 1.00 92.44 176 PRO A N 1
ATOM 1364 C CA . PRO A 1 176 ? 1.583 2.827 -19.127 1.00 92.44 176 PRO A CA 1
ATOM 1365 C C . PRO A 1 176 ? 0.971 2.409 -17.788 1.00 92.44 176 PRO A C 1
ATOM 1367 O O . PRO A 1 176 ? 1.117 3.116 -16.795 1.00 92.44 176 PRO A O 1
ATOM 1370 N N . GLY A 1 177 ? 0.331 1.239 -17.722 1.00 95.81 177 GLY A N 1
ATOM 1371 C CA . GLY A 1 177 ? -0.225 0.746 -16.466 1.00 95.81 177 GLY A CA 1
ATOM 1372 C C . GLY A 1 177 ? 0.831 0.449 -15.393 1.00 95.81 177 GLY A C 1
ATOM 1373 O O . GLY A 1 177 ? 0.521 0.592 -14.217 1.00 95.81 177 GLY A O 1
ATOM 1374 N N . TRP A 1 178 ? 2.087 0.136 -15.749 1.00 96.31 178 TRP A N 1
ATOM 1375 C CA . TRP A 1 178 ? 3.167 -0.001 -14.755 1.00 96.31 178 TRP A CA 1
ATOM 1376 C C . TRP A 1 178 ? 3.591 1.342 -14.170 1.00 96.31 178 TRP A C 1
ATOM 1378 O O . TRP A 1 178 ? 3.887 1.418 -12.980 1.00 96.31 178 TRP A O 1
ATOM 1388 N N . LEU A 1 179 ? 3.569 2.403 -14.981 1.00 96.81 179 LEU A N 1
ATOM 1389 C CA . LEU A 1 179 ? 3.833 3.766 -14.525 1.00 96.81 179 LEU A CA 1
ATOM 1390 C C . LEU A 1 179 ? 2.755 4.218 -13.536 1.00 96.81 179 LEU A C 1
ATOM 1392 O O . LEU A 1 179 ? 3.074 4.691 -12.449 1.00 96.81 179 LEU A O 1
ATOM 1396 N N . VAL A 1 180 ? 1.484 4.011 -13.898 1.00 98.44 180 VAL A N 1
ATOM 1397 C CA . VAL A 1 180 ? 0.329 4.334 -13.048 1.00 98.44 180 VAL A CA 1
ATOM 1398 C C . VAL A 1 180 ? 0.395 3.540 -11.746 1.00 98.44 180 VAL A C 1
ATOM 1400 O O . VAL A 1 180 ? 0.302 4.123 -10.670 1.00 98.44 180 VAL A O 1
ATOM 1403 N N . PHE A 1 181 ? 0.617 2.225 -11.827 1.00 98.62 181 PHE A N 1
ATOM 1404 C CA . PHE A 1 181 ? 0.731 1.367 -10.650 1.00 98.62 181 PHE A CA 1
ATOM 1405 C C . PHE A 1 181 ? 1.898 1.791 -9.746 1.00 98.62 181 PHE A C 1
ATOM 1407 O O . PHE A 1 181 ? 1.729 1.896 -8.534 1.00 98.62 181 PHE A O 1
ATOM 1414 N N . SER A 1 182 ? 3.056 2.121 -10.331 1.00 98.56 182 SER A N 1
ATOM 1415 C CA . SER A 1 182 ? 4.199 2.649 -9.586 1.00 98.56 182 SER A CA 1
ATOM 1416 C C . SER A 1 182 ? 3.854 3.945 -8.846 1.00 98.56 182 SER A C 1
ATOM 1418 O O . SER A 1 182 ? 4.150 4.054 -7.656 1.00 98.56 182 SER A O 1
ATOM 1420 N N . ALA A 1 183 ? 3.204 4.902 -9.513 1.00 98.69 183 ALA A N 1
ATOM 1421 C CA . ALA A 1 183 ? 2.829 6.187 -8.924 1.00 98.69 183 ALA A CA 1
ATOM 1422 C C . ALA A 1 183 ? 1.807 6.031 -7.790 1.00 98.69 183 ALA A C 1
ATOM 1424 O O . ALA A 1 183 ? 1.979 6.618 -6.722 1.00 98.69 183 ALA A O 1
ATOM 1425 N N . VAL A 1 184 ? 0.787 5.189 -7.989 1.00 98.75 184 VAL A N 1
ATOM 1426 C CA . VAL A 1 184 ? -0.236 4.895 -6.974 1.00 98.75 184 VAL A CA 1
ATOM 1427 C C . VAL A 1 184 ? 0.394 4.240 -5.746 1.00 98.75 184 VAL A C 1
ATOM 1429 O O . VAL A 1 184 ? 0.190 4.712 -4.630 1.00 98.75 184 VAL A O 1
ATOM 1432 N N . CYS A 1 185 ? 1.210 3.196 -5.923 1.00 98.81 185 CYS A N 1
ATOM 1433 C CA . CYS A 1 185 ? 1.909 2.566 -4.802 1.00 98.81 185 CYS A CA 1
ATOM 1434 C C . CYS A 1 185 ? 2.882 3.537 -4.119 1.00 98.81 185 CYS A C 1
ATOM 1436 O O . CYS A 1 185 ? 2.944 3.574 -2.896 1.00 98.81 185 CYS A O 1
ATOM 1438 N N . GLY A 1 186 ? 3.593 4.374 -4.878 1.00 98.62 186 GLY A N 1
ATOM 1439 C CA . GLY A 1 186 ? 4.477 5.392 -4.310 1.00 98.62 186 GLY A CA 1
ATOM 1440 C C . GLY A 1 186 ? 3.710 6.357 -3.404 1.00 98.62 186 GLY A C 1
ATOM 1441 O O . GLY A 1 186 ? 4.134 6.620 -2.280 1.00 98.62 186 GLY A O 1
ATOM 1442 N N . ALA A 1 187 ? 2.546 6.830 -3.856 1.00 98.44 187 ALA A N 1
ATOM 1443 C CA . ALA A 1 187 ? 1.682 7.698 -3.065 1.00 98.44 187 ALA A CA 1
ATOM 1444 C C . ALA A 1 187 ? 1.179 6.988 -1.801 1.00 98.44 187 ALA A C 1
ATOM 1446 O O . ALA A 1 187 ? 1.269 7.547 -0.711 1.00 98.44 187 ALA A O 1
ATOM 1447 N N . LEU A 1 188 ? 0.719 5.737 -1.914 1.00 98.50 188 LEU A N 1
ATOM 1448 C CA . LEU A 1 188 ? 0.270 4.941 -0.766 1.00 98.50 188 LEU A CA 1
ATOM 1449 C C . LEU A 1 188 ? 1.386 4.674 0.256 1.00 98.50 188 LEU A C 1
ATOM 1451 O O . LEU A 1 188 ? 1.096 4.605 1.453 1.00 98.50 188 LEU A O 1
ATOM 1455 N N . ALA A 1 189 ? 2.645 4.569 -0.181 1.00 98.25 189 ALA A N 1
ATOM 1456 C CA . ALA A 1 189 ? 3.797 4.474 0.712 1.00 98.25 189 ALA A CA 1
ATOM 1457 C C . ALA A 1 189 ? 3.950 5.749 1.558 1.00 98.25 189 ALA A C 1
ATOM 1459 O O . ALA A 1 189 ? 3.940 5.674 2.788 1.00 98.25 189 ALA A O 1
ATOM 1460 N N . VAL A 1 190 ? 3.955 6.929 0.919 1.00 96.12 190 VAL A N 1
ATOM 1461 C CA . VAL A 1 190 ? 4.000 8.231 1.618 1.00 96.12 190 VAL A CA 1
ATOM 1462 C C . VAL A 1 190 ? 2.798 8.423 2.539 1.00 96.12 190 VAL A C 1
ATOM 1464 O O . VAL A 1 190 ? 2.943 8.878 3.673 1.00 96.12 190 VAL A O 1
ATOM 1467 N N . MET A 1 191 ? 1.608 8.044 2.075 1.00 96.25 191 MET A N 1
ATOM 1468 C CA . MET A 1 191 ? 0.376 8.101 2.865 1.00 96.25 191 MET A CA 1
ATOM 1469 C C . MET A 1 191 ? 0.378 7.128 4.043 1.00 96.25 191 MET A C 1
ATOM 1471 O O . MET A 1 191 ? -0.343 7.357 5.011 1.00 96.25 191 MET A O 1
ATOM 1475 N N . SER A 1 192 ? 1.206 6.083 4.014 1.00 95.75 192 SER A N 1
ATOM 1476 C CA . SER A 1 192 ? 1.429 5.212 5.169 1.00 95.75 192 SER A CA 1
ATOM 1477 C C . SER A 1 192 ? 2.403 5.879 6.143 1.00 95.75 192 SER A C 1
ATOM 1479 O O . SER A 1 192 ? 2.062 6.091 7.306 1.00 95.75 192 SER A O 1
ATOM 1481 N N . LYS A 1 193 ? 3.585 6.301 5.674 1.00 94.31 193 LYS A N 1
ATOM 1482 C CA . LYS A 1 193 ? 4.594 6.989 6.493 1.00 94.31 193 LYS A CA 1
ATOM 1483 C C . LYS A 1 193 ? 5.380 8.003 5.666 1.00 94.31 193 LYS A C 1
ATOM 1485 O O . LYS A 1 193 ? 5.723 7.745 4.517 1.00 94.31 193 LYS A O 1
ATOM 1490 N N . SER A 1 194 ? 5.754 9.126 6.280 1.00 90.31 194 SER A N 1
ATOM 1491 C CA . SER A 1 194 ? 6.512 10.200 5.617 1.00 90.31 194 SER A CA 1
ATOM 1492 C C . SER A 1 194 ? 7.845 9.732 5.022 1.00 90.31 194 SER A C 1
ATOM 1494 O O . SER A 1 194 ? 8.257 10.246 3.985 1.00 90.31 194 SER A O 1
ATOM 1496 N N . THR A 1 195 ? 8.492 8.714 5.603 1.00 91.62 195 THR A N 1
ATOM 1497 C CA . THR A 1 195 ? 9.727 8.119 5.061 1.00 91.62 195 THR A CA 1
ATOM 1498 C C . THR A 1 195 ? 9.543 7.503 3.671 1.00 91.62 195 THR A C 1
ATOM 1500 O O . THR A 1 195 ? 10.518 7.394 2.930 1.00 91.62 195 THR A O 1
ATOM 1503 N N . GLY A 1 196 ? 8.310 7.179 3.266 1.00 94.69 196 GLY A N 1
ATOM 1504 C CA . GLY A 1 196 ? 7.985 6.748 1.906 1.00 94.69 196 GLY A CA 1
ATOM 1505 C C . GLY A 1 196 ? 8.334 7.783 0.834 1.00 94.69 196 GLY A C 1
ATOM 1506 O O . GLY A 1 196 ? 8.472 7.426 -0.334 1.00 94.69 196 GLY A O 1
ATOM 1507 N N . VAL A 1 197 ? 8.539 9.059 1.203 1.00 94.62 197 VAL A N 1
ATOM 1508 C CA . VAL A 1 197 ? 8.958 10.115 0.262 1.00 94.62 197 VAL A CA 1
ATOM 1509 C C . VAL A 1 197 ? 10.281 9.772 -0.429 1.00 94.62 197 VAL A C 1
ATOM 1511 O O . VAL A 1 197 ? 10.525 10.224 -1.545 1.00 94.62 197 VAL A O 1
ATOM 1514 N N . ALA A 1 198 ? 11.096 8.902 0.181 1.00 95.44 198 ALA A N 1
ATOM 1515 C CA . ALA A 1 198 ? 12.324 8.372 -0.402 1.00 95.44 198 ALA A CA 1
ATOM 1516 C C . ALA A 1 198 ? 12.105 7.625 -1.733 1.00 95.44 198 ALA A C 1
ATOM 1518 O O . ALA A 1 198 ? 13.035 7.526 -2.528 1.00 95.44 198 ALA A O 1
ATOM 1519 N N . VAL A 1 199 ? 10.888 7.151 -2.029 1.00 97.62 199 VAL A N 1
ATOM 1520 C CA . VAL A 1 199 ? 10.553 6.550 -3.331 1.00 97.62 199 VAL A CA 1
ATOM 1521 C C . VAL A 1 199 ? 10.724 7.558 -4.472 1.00 97.62 199 VAL A C 1
ATOM 1523 O O . VAL A 1 199 ? 11.199 7.183 -5.540 1.00 97.62 199 VAL A O 1
ATOM 1526 N N . VAL A 1 200 ? 10.398 8.837 -4.254 1.00 97.25 200 VAL A N 1
ATOM 1527 C CA . VAL A 1 200 ? 10.431 9.883 -5.293 1.00 97.25 200 VAL A CA 1
ATOM 1528 C C . VAL A 1 200 ? 11.825 10.053 -5.919 1.00 97.25 200 VAL A C 1
ATOM 1530 O O . VAL A 1 200 ? 11.934 9.904 -7.139 1.00 97.25 200 VAL A O 1
ATOM 1533 N N . PRO A 1 201 ? 12.908 10.320 -5.156 1.00 97.19 201 PRO A N 1
ATOM 1534 C CA . PRO A 1 201 ? 14.238 10.456 -5.745 1.00 97.19 201 PRO A CA 1
ATOM 1535 C C . PRO A 1 201 ? 14.742 9.152 -6.371 1.00 97.19 201 PRO A C 1
ATOM 1537 O O . PRO A 1 201 ? 15.442 9.202 -7.379 1.00 97.19 201 PRO A O 1
ATOM 1540 N N . VAL A 1 202 ? 14.366 7.986 -5.834 1.00 97.19 202 VAL A N 1
ATOM 1541 C CA . VAL A 1 202 ? 14.790 6.692 -6.394 1.00 97.19 202 VAL A CA 1
ATOM 1542 C C . VAL A 1 202 ? 14.105 6.420 -7.736 1.00 97.19 202 VAL A C 1
ATOM 1544 O O . VAL A 1 202 ? 14.777 6.037 -8.690 1.00 97.19 202 VAL A O 1
ATOM 1547 N N . VAL A 1 203 ? 12.798 6.671 -7.857 1.00 97.00 203 VAL A N 1
ATOM 1548 C CA . VAL A 1 203 ? 12.086 6.578 -9.144 1.00 97.00 203 VAL A CA 1
ATOM 1549 C C . VAL A 1 203 ? 12.642 7.591 -10.145 1.00 97.00 203 VAL A C 1
ATOM 1551 O O . VAL A 1 203 ? 12.855 7.242 -11.304 1.00 97.00 203 VAL A O 1
ATOM 1554 N N . GLY A 1 204 ? 12.946 8.814 -9.699 1.00 94.88 204 GLY A N 1
ATOM 1555 C CA . GLY A 1 204 ? 13.628 9.812 -10.522 1.00 94.88 204 GLY A CA 1
ATOM 1556 C C . GLY A 1 204 ? 14.973 9.308 -11.052 1.00 94.88 204 GLY A C 1
ATOM 1557 O O . GLY A 1 204 ? 15.226 9.389 -12.250 1.00 94.88 204 GLY A O 1
ATOM 1558 N N . ALA A 1 205 ? 15.804 8.711 -10.194 1.00 93.62 205 ALA A N 1
ATOM 1559 C CA . ALA A 1 205 ? 17.077 8.118 -10.597 1.00 93.62 205 ALA A CA 1
ATOM 1560 C C . ALA A 1 205 ? 16.897 6.959 -11.595 1.00 93.62 205 ALA A C 1
ATOM 1562 O O . ALA A 1 205 ? 17.607 6.904 -12.597 1.00 93.62 205 ALA A O 1
ATOM 1563 N N . LEU A 1 206 ? 15.916 6.073 -11.375 1.00 92.62 206 LEU A N 1
ATOM 1564 C CA . LEU A 1 206 ? 15.580 4.999 -12.320 1.00 92.62 206 LEU A CA 1
ATOM 1565 C C . LEU A 1 206 ? 15.165 5.553 -13.688 1.00 92.62 206 LEU A C 1
ATOM 1567 O O . LEU A 1 206 ? 15.582 5.020 -14.713 1.00 92.62 206 LEU A O 1
ATOM 1571 N N . ALA A 1 207 ? 14.379 6.631 -13.714 1.00 91.44 207 ALA A N 1
ATOM 1572 C CA . ALA A 1 207 ? 13.975 7.289 -14.951 1.00 91.44 207 ALA A CA 1
ATOM 1573 C C . ALA A 1 207 ? 15.170 7.920 -15.684 1.00 91.44 207 ALA A C 1
ATOM 1575 O O . ALA A 1 207 ? 15.275 7.784 -16.902 1.00 91.44 207 ALA A O 1
ATOM 1576 N N . LEU A 1 208 ? 16.082 8.566 -14.950 1.00 89.25 208 LEU A N 1
ATOM 1577 C CA . LEU A 1 208 ? 17.270 9.224 -15.503 1.00 89.25 208 LEU A CA 1
ATOM 1578 C C . LEU A 1 208 ? 18.272 8.242 -16.119 1.00 89.25 208 LEU A C 1
ATOM 1580 O O . LEU A 1 208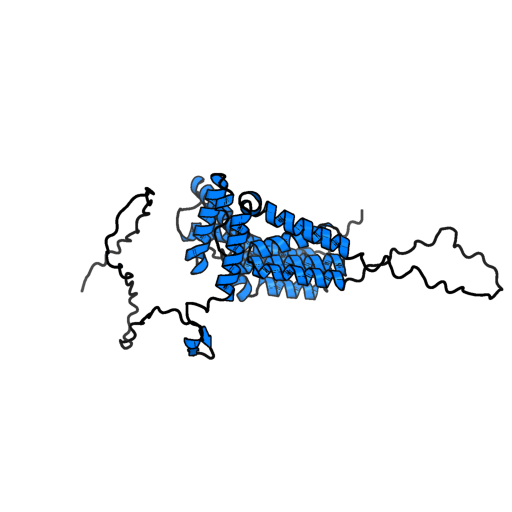 ? 18.860 8.546 -17.151 1.00 89.25 208 LEU A O 1
ATOM 1584 N N . VAL A 1 209 ? 18.467 7.079 -15.492 1.00 88.31 209 VAL A N 1
ATOM 1585 C CA . VAL A 1 209 ? 19.407 6.045 -15.965 1.00 88.31 209 VAL A CA 1
ATOM 1586 C C . VAL A 1 209 ? 18.787 5.166 -17.059 1.00 88.31 209 VAL A C 1
ATOM 1588 O O . VAL A 1 209 ? 19.485 4.395 -17.708 1.00 88.31 209 VAL A O 1
ATOM 1591 N N . SER A 1 210 ? 17.475 5.264 -17.286 1.00 84.31 210 SER A N 1
ATOM 1592 C CA . SER A 1 210 ? 16.804 4.421 -18.270 1.00 84.31 210 SER A CA 1
ATOM 1593 C C . SER A 1 210 ? 17.233 4.744 -19.704 1.00 84.31 210 SER A C 1
ATOM 1595 O O . SER A 1 210 ? 17.035 5.851 -20.210 1.00 84.31 210 SER A O 1
ATOM 1597 N N . ASP A 1 211 ? 17.747 3.736 -20.405 1.00 69.75 211 ASP A N 1
ATOM 1598 C CA . ASP A 1 211 ? 18.029 3.849 -21.831 1.00 69.75 211 ASP A CA 1
ATOM 1599 C C . ASP A 1 211 ? 16.702 3.860 -22.600 1.00 69.75 211 ASP A C 1
ATOM 1601 O O . ASP A 1 211 ? 15.972 2.862 -22.659 1.00 69.75 211 ASP A O 1
ATOM 1605 N N . TRP A 1 212 ? 16.338 5.012 -23.166 1.00 68.38 212 TRP A N 1
ATOM 1606 C CA . TRP A 1 212 ? 15.162 5.149 -24.023 1.00 68.38 212 TRP A CA 1
ATOM 1607 C C . TRP A 1 212 ? 15.476 4.618 -25.430 1.00 68.38 212 TRP A C 1
ATOM 1609 O O . TRP A 1 212 ? 16.294 5.220 -26.129 1.00 68.38 212 TRP A O 1
ATOM 1619 N N . PRO A 1 213 ? 14.848 3.519 -25.896 1.00 56.09 213 PRO A N 1
ATOM 1620 C CA . PRO A 1 213 ? 15.090 3.000 -27.227 1.00 56.09 213 PRO A CA 1
ATOM 1621 C C . PRO A 1 213 ? 14.700 4.053 -28.255 1.00 56.09 213 PRO A C 1
ATOM 1623 O O . PRO A 1 213 ? 13.579 4.571 -28.247 1.00 56.09 213 PRO A O 1
ATOM 1626 N N . ARG A 1 214 ? 15.634 4.341 -29.163 1.00 49.81 214 ARG A N 1
ATOM 1627 C CA . ARG A 1 214 ? 15.349 5.073 -30.395 1.00 49.81 214 ARG A CA 1
ATOM 1628 C C . ARG A 1 214 ? 14.186 4.366 -31.102 1.00 49.81 214 ARG A C 1
ATOM 1630 O O . ARG A 1 214 ? 14.184 3.129 -31.135 1.00 49.81 214 ARG A O 1
ATOM 1637 N N . PRO A 1 215 ? 13.213 5.092 -31.676 1.00 48.22 215 PRO A N 1
ATOM 1638 C CA . PRO A 1 215 ? 12.332 4.490 -32.664 1.00 48.22 215 PRO A CA 1
ATOM 1639 C C . PRO A 1 215 ? 13.227 3.776 -33.679 1.00 48.22 215 PRO A C 1
ATOM 1641 O O . PRO A 1 215 ? 14.131 4.400 -34.235 1.00 48.22 215 PRO A O 1
ATOM 1644 N N . ARG A 1 216 ? 13.045 2.462 -33.861 1.00 43.69 216 ARG A N 1
ATOM 1645 C CA . ARG A 1 216 ? 13.643 1.784 -35.011 1.00 43.69 216 ARG A CA 1
ATOM 1646 C C . ARG A 1 216 ? 13.071 2.501 -36.224 1.00 43.69 216 ARG A C 1
ATOM 1648 O O . ARG A 1 216 ? 11.866 2.411 -36.448 1.00 43.69 216 ARG A O 1
ATOM 1655 N N . SER A 1 217 ? 13.907 3.245 -36.941 1.00 43.16 217 SER A N 1
ATOM 1656 C CA . SER A 1 217 ? 13.602 3.649 -38.303 1.00 43.16 217 SER A CA 1
ATOM 1657 C C . SER A 1 217 ? 13.221 2.372 -39.041 1.00 43.16 217 SER A C 1
ATOM 1659 O O . SER A 1 217 ? 14.025 1.453 -39.191 1.00 43.16 217 SER A O 1
ATOM 1661 N N . THR A 1 218 ? 11.947 2.254 -39.389 1.00 40.44 218 THR A N 1
ATOM 1662 C CA . THR A 1 218 ? 11.528 1.312 -40.418 1.00 40.44 218 THR A CA 1
ATOM 1663 C C . THR A 1 218 ? 12.305 1.696 -41.672 1.00 40.44 218 THR A C 1
ATOM 1665 O O . THR A 1 218 ? 12.226 2.873 -42.038 1.00 40.44 218 THR A O 1
ATOM 1668 N N . PRO A 1 219 ? 13.063 0.779 -42.300 1.00 44.59 219 PRO A N 1
ATOM 1669 C CA . PRO A 1 219 ? 13.622 1.051 -43.615 1.00 44.59 219 PRO A CA 1
ATOM 1670 C C . PRO A 1 219 ? 12.467 1.498 -44.505 1.00 44.59 219 PRO A C 1
ATOM 1672 O O . PRO A 1 219 ? 11.393 0.882 -44.477 1.00 44.59 219 PRO A O 1
ATOM 1675 N N . SER A 1 220 ? 12.636 2.620 -45.199 1.00 43.47 220 SER A N 1
ATOM 1676 C CA . SER A 1 220 ? 11.636 3.037 -46.176 1.00 43.47 220 SER A CA 1
ATOM 1677 C C . SER A 1 220 ? 11.520 1.937 -47.245 1.00 43.47 220 SER A C 1
ATOM 1679 O O . SER A 1 220 ? 12.531 1.306 -47.560 1.00 43.47 220 SER A O 1
ATOM 1681 N N . PRO A 1 221 ? 10.330 1.664 -47.807 1.00 52.47 221 PRO A N 1
ATOM 1682 C CA . PRO A 1 221 ? 10.178 0.673 -48.878 1.00 52.47 221 PRO A CA 1
ATOM 1683 C C . PRO A 1 221 ? 11.027 0.965 -50.129 1.00 52.47 221 PRO A C 1
ATOM 1685 O O . PRO A 1 221 ? 11.178 0.078 -50.963 1.00 52.47 221 PRO A O 1
ATOM 1688 N N . ASP A 1 222 ? 11.581 2.178 -50.239 1.00 53.97 222 ASP A N 1
ATOM 1689 C CA . ASP A 1 222 ? 12.403 2.635 -51.360 1.00 53.97 222 ASP A CA 1
ATOM 1690 C C . ASP A 1 222 ? 13.892 2.247 -51.230 1.00 53.97 222 ASP A C 1
ATOM 1692 O O . ASP A 1 222 ? 14.642 2.372 -52.193 1.00 53.97 222 ASP A O 1
ATOM 1696 N N . GLU A 1 223 ? 14.329 1.699 -50.087 1.00 52.06 223 GLU A N 1
ATOM 1697 C CA . GLU A 1 223 ? 15.671 1.115 -49.905 1.00 52.06 223 GLU A CA 1
ATOM 1698 C C . GLU A 1 223 ? 15.648 -0.405 -50.145 1.00 52.06 223 GLU A C 1
ATOM 1700 O O . GLU A 1 223 ? 15.955 -1.222 -49.276 1.00 52.06 223 GLU A O 1
ATOM 1705 N N . MET A 1 224 ? 15.260 -0.808 -51.353 1.00 51.91 224 MET A N 1
ATOM 1706 C CA . MET A 1 224 ? 15.639 -2.114 -51.894 1.00 51.91 224 MET A CA 1
ATOM 1707 C C . MET A 1 224 ? 16.955 -1.929 -52.658 1.00 51.91 224 MET A C 1
ATOM 1709 O O . MET A 1 224 ? 16.988 -1.115 -53.581 1.00 51.91 224 MET A O 1
ATOM 1713 N N . PRO A 1 225 ? 18.038 -2.661 -52.338 1.00 47.22 225 PRO A N 1
ATOM 1714 C CA . PRO A 1 225 ? 19.264 -2.558 -53.110 1.00 47.22 225 PRO A CA 1
ATOM 1715 C C . PRO A 1 225 ? 19.020 -3.179 -54.488 1.00 47.22 225 PRO A C 1
ATOM 1717 O O . PRO A 1 225 ? 18.876 -4.396 -54.620 1.00 47.22 225 PRO A O 1
ATOM 1720 N N . GLY A 1 226 ? 18.947 -2.338 -55.519 1.00 50.16 226 GLY A N 1
ATOM 1721 C CA . GLY A 1 226 ? 19.155 -2.781 -56.893 1.00 50.16 226 GLY A CA 1
ATOM 1722 C C . GLY A 1 226 ? 20.605 -3.254 -57.047 1.00 50.16 226 GLY A C 1
ATOM 1723 O O . GLY A 1 226 ? 21.498 -2.657 -56.442 1.00 50.16 226 GLY A O 1
ATOM 1724 N N . PRO A 1 227 ? 20.885 -4.329 -57.800 1.00 58.25 227 PRO A N 1
ATOM 1725 C CA . PRO A 1 227 ? 22.253 -4.763 -57.993 1.00 58.25 227 PRO A CA 1
ATOM 1726 C C . PRO A 1 227 ? 22.896 -3.917 -59.094 1.00 58.25 227 PRO A C 1
ATOM 1728 O O . PRO A 1 227 ? 22.548 -4.062 -60.264 1.00 58.25 227 PRO A O 1
ATOM 1731 N N . SER A 1 228 ? 23.877 -3.091 -58.744 1.00 42.38 228 SER A N 1
ATOM 1732 C CA . SER A 1 228 ? 24.961 -2.746 -59.667 1.00 42.38 228 SER A CA 1
ATOM 1733 C C . SER A 1 228 ? 26.227 -2.355 -58.899 1.00 42.38 228 SER A C 1
ATOM 1735 O O . SER A 1 228 ? 26.125 -1.716 -57.850 1.00 42.38 228 SER A O 1
ATOM 1737 N N . PRO A 1 229 ? 27.403 -2.787 -59.379 1.00 56.25 229 PRO A N 1
ATOM 1738 C CA . PRO A 1 229 ? 28.688 -2.468 -58.777 1.00 56.25 229 PRO A CA 1
ATOM 1739 C C . PRO A 1 229 ? 29.177 -1.093 -59.254 1.00 56.25 229 PRO A C 1
ATOM 1741 O O . PRO A 1 229 ? 28.736 -0.627 -60.299 1.00 56.25 229 PRO A O 1
ATOM 1744 N N . GLU A 1 230 ? 30.145 -0.545 -58.516 1.00 50.34 230 GLU A N 1
ATOM 1745 C CA . GLU A 1 230 ? 30.962 0.633 -58.862 1.00 50.34 230 GLU A CA 1
ATOM 1746 C C . GLU A 1 230 ? 30.316 1.985 -58.521 1.00 50.34 230 GLU A C 1
ATOM 1748 O O . GLU A 1 230 ? 29.425 2.462 -59.209 1.00 50.34 230 GLU A O 1
ATOM 1753 N N . GLU A 1 231 ? 30.764 2.580 -57.410 1.00 39.72 231 GLU A N 1
ATOM 1754 C CA . GLU A 1 231 ? 31.479 3.871 -57.368 1.00 39.72 231 GLU A CA 1
ATOM 1755 C C . GLU A 1 231 ? 31.555 4.372 -55.911 1.00 39.72 231 GLU A C 1
ATOM 1757 O O . G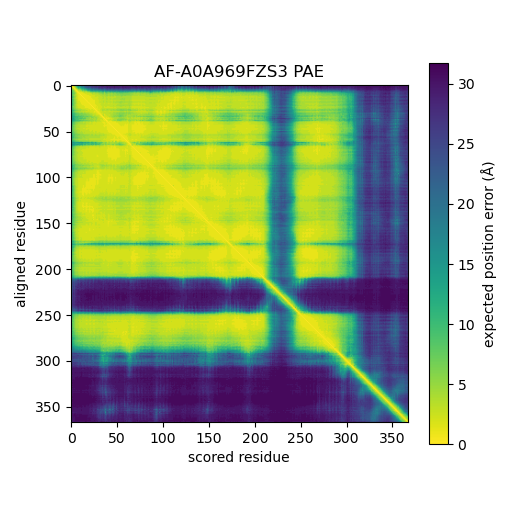LU A 1 231 ? 30.560 4.487 -55.194 1.00 39.72 231 GLU A O 1
ATOM 1762 N N . GLU A 1 232 ? 32.788 4.585 -55.452 1.00 48.38 232 GLU A N 1
ATOM 1763 C CA . GLU A 1 232 ? 33.115 5.371 -54.265 1.00 48.38 232 GLU A CA 1
ATOM 1764 C C . GLU A 1 232 ? 32.690 6.824 -54.513 1.00 48.38 232 GLU A C 1
ATOM 1766 O O . GLU A 1 232 ? 33.010 7.338 -55.575 1.00 48.38 232 GLU A O 1
ATOM 1771 N N . GLU A 1 233 ? 32.041 7.491 -53.548 1.00 39.56 233 GLU A N 1
ATOM 1772 C CA . GLU A 1 233 ? 32.367 8.877 -53.162 1.00 39.56 233 GLU A CA 1
ATOM 1773 C C . GLU A 1 233 ? 31.507 9.396 -51.985 1.00 39.56 233 GLU A C 1
ATOM 1775 O O . GLU A 1 233 ? 30.280 9.351 -51.979 1.00 39.56 233 GLU A O 1
ATOM 1780 N N . GLU A 1 234 ? 32.229 9.903 -50.981 1.00 40.06 234 GLU A N 1
ATOM 1781 C CA . GLU A 1 234 ? 31.869 10.967 -50.031 1.00 40.06 234 GLU A CA 1
ATOM 1782 C C . GLU A 1 234 ? 30.600 10.827 -49.163 1.00 40.06 234 GLU A C 1
ATOM 1784 O O . GLU A 1 234 ? 29.566 11.466 -49.366 1.00 40.06 234 GLU A O 1
ATOM 1789 N N . GLU A 1 235 ? 30.753 10.134 -48.026 1.00 37.69 235 GLU A N 1
ATOM 1790 C CA . GLU A 1 235 ? 29.907 10.363 -46.850 1.00 37.69 235 GLU A CA 1
ATOM 1791 C C . GLU A 1 235 ? 30.136 11.780 -46.292 1.00 37.69 235 GLU A C 1
ATOM 1793 O O . GLU A 1 235 ? 31.048 12.055 -45.506 1.00 37.69 235 GLU A O 1
ATOM 1798 N N . VAL A 1 236 ? 29.239 12.694 -46.657 1.00 39.31 236 VAL A N 1
ATOM 1799 C CA . VAL A 1 236 ? 29.041 13.969 -45.968 1.00 39.31 236 VAL A CA 1
ATOM 1800 C C . VAL A 1 236 ? 28.608 13.679 -44.527 1.00 39.31 236 VAL A C 1
ATOM 1802 O O . VAL A 1 236 ? 27.431 13.481 -44.222 1.00 39.31 236 VAL A O 1
ATOM 1805 N N . HIS A 1 237 ? 29.563 13.690 -43.598 1.00 38.84 237 HIS A N 1
ATOM 1806 C CA . HIS A 1 237 ? 29.283 13.812 -42.173 1.00 38.84 237 HIS A CA 1
ATOM 1807 C C . HIS A 1 237 ? 28.551 15.135 -41.912 1.00 38.84 237 HIS A C 1
ATOM 1809 O O . HIS A 1 237 ? 29.177 16.170 -41.703 1.00 38.84 237 HIS A O 1
ATOM 1815 N N . THR A 1 238 ? 27.216 15.116 -41.877 1.00 37.72 238 THR A N 1
ATOM 1816 C CA . THR A 1 238 ? 26.418 16.192 -41.276 1.00 37.72 238 THR A CA 1
ATOM 1817 C C . THR A 1 238 ? 26.372 15.996 -39.757 1.00 37.72 238 THR A C 1
ATOM 1819 O O . THR A 1 238 ? 25.657 15.108 -39.281 1.00 37.72 238 THR A O 1
ATOM 1822 N N . PRO A 1 239 ? 27.053 16.813 -38.934 1.00 52.06 239 PRO A N 1
ATOM 1823 C CA . PRO A 1 239 ? 27.071 16.621 -37.496 1.00 52.06 239 PRO A CA 1
ATOM 1824 C C . PRO A 1 239 ? 26.241 17.728 -36.846 1.00 52.06 239 PRO A C 1
ATOM 1826 O O . PRO A 1 239 ? 26.835 18.676 -36.343 1.00 52.06 239 PRO A O 1
ATOM 1829 N N . ARG A 1 240 ? 24.889 17.709 -36.884 1.00 47.03 240 ARG A N 1
ATOM 1830 C CA . ARG A 1 240 ? 24.165 18.830 -36.227 1.00 47.03 240 ARG A CA 1
ATOM 1831 C C . ARG A 1 240 ? 22.694 18.757 -35.792 1.00 47.03 240 ARG A C 1
ATOM 1833 O O . ARG A 1 240 ? 22.157 19.800 -35.432 1.00 47.03 240 ARG A O 1
ATOM 1840 N N . SER A 1 241 ? 22.043 17.598 -35.678 1.00 39.28 241 SER A N 1
ATOM 1841 C CA . SER A 1 241 ? 20.691 17.554 -35.058 1.00 39.28 241 SER A CA 1
ATOM 1842 C C . SER A 1 241 ? 20.398 16.347 -34.156 1.00 39.28 241 SER A C 1
ATOM 1844 O O . SER A 1 241 ? 19.348 16.286 -33.517 1.00 39.28 241 SER A O 1
ATOM 1846 N N . TRP A 1 242 ? 21.359 15.436 -34.000 1.00 41.03 242 TRP A N 1
ATOM 1847 C CA . TRP A 1 242 ? 21.226 14.157 -33.291 1.00 41.03 242 TRP A CA 1
ATOM 1848 C C . TRP A 1 242 ? 21.155 14.264 -31.754 1.00 41.03 242 TRP A C 1
ATOM 1850 O O . TRP A 1 242 ? 20.788 13.302 -31.084 1.00 41.03 242 TRP A O 1
ATOM 1860 N N . PHE A 1 243 ? 21.461 15.433 -31.180 1.00 44.03 243 PHE A N 1
ATOM 1861 C CA . PHE A 1 243 ? 21.632 15.595 -29.730 1.00 44.03 243 PHE A CA 1
ATOM 1862 C C . PHE A 1 243 ? 20.370 16.047 -28.966 1.00 44.03 243 PHE A C 1
ATOM 1864 O O . PHE A 1 243 ? 20.334 15.956 -27.744 1.00 44.03 243 PHE A O 1
ATOM 1871 N N . ARG A 1 244 ? 19.308 16.547 -29.623 1.00 45.19 244 ARG A N 1
ATOM 1872 C CA . ARG A 1 244 ? 18.276 17.320 -28.888 1.00 45.19 244 ARG A CA 1
ATOM 1873 C C . ARG A 1 244 ? 16.997 16.582 -28.482 1.00 45.19 244 ARG A C 1
ATOM 1875 O O . ARG A 1 244 ? 16.387 17.007 -27.505 1.00 45.19 244 ARG A O 1
ATOM 1882 N N . TRP A 1 245 ? 16.609 15.496 -29.154 1.00 46.16 245 TRP A N 1
ATOM 1883 C CA . TRP A 1 245 ? 15.300 14.849 -28.925 1.00 46.16 245 TRP A CA 1
ATOM 1884 C C . TRP A 1 245 ? 15.354 13.598 -28.030 1.00 46.16 245 TRP A C 1
ATOM 1886 O O . TRP A 1 245 ? 14.360 13.255 -27.399 1.00 46.16 245 TRP A O 1
ATOM 1896 N N . SER A 1 246 ? 16.519 12.952 -27.899 1.00 54.31 246 SER A N 1
ATOM 1897 C CA . SER A 1 246 ? 16.696 11.751 -27.061 1.00 54.31 246 SER A CA 1
ATOM 1898 C C . SER A 1 246 ? 16.874 12.049 -25.565 1.00 54.31 246 SER A C 1
ATOM 1900 O O . SER A 1 246 ? 16.724 11.150 -24.747 1.00 54.31 246 SER A O 1
ATOM 1902 N N . GLN A 1 247 ? 17.208 13.286 -25.195 1.00 59.81 247 GLN A N 1
ATOM 1903 C CA . GLN A 1 247 ? 17.638 13.642 -23.832 1.00 59.81 247 GLN A CA 1
ATOM 1904 C C . GLN A 1 247 ? 16.488 13.979 -22.859 1.00 59.81 247 GLN A C 1
ATOM 1906 O O . GLN A 1 247 ? 16.735 14.119 -21.667 1.00 59.81 247 GLN A O 1
ATOM 1911 N N . TRP A 1 248 ? 15.238 14.076 -23.336 1.00 70.31 248 TRP A N 1
ATOM 1912 C CA . TRP A 1 248 ? 14.062 14.438 -22.517 1.00 70.31 248 TRP A CA 1
ATOM 1913 C C . TRP A 1 248 ? 12.944 13.388 -22.525 1.00 70.31 248 TRP A C 1
ATOM 1915 O O . TRP A 1 248 ? 11.862 13.621 -21.990 1.00 70.31 248 TRP A O 1
ATOM 1925 N N . SER A 1 249 ? 13.164 12.221 -23.124 1.00 74.69 249 SER A N 1
ATOM 1926 C CA . SER A 1 249 ? 12.130 11.187 -23.252 1.00 74.69 249 SER A CA 1
ATOM 1927 C C . SER A 1 249 ? 11.709 10.562 -21.912 1.00 74.69 249 SER A C 1
ATOM 1929 O O . SER A 1 249 ? 10.588 10.074 -21.788 1.00 74.69 249 SER A O 1
ATOM 1931 N N . TRP A 1 250 ? 12.559 10.643 -20.884 1.00 84.62 250 TRP A N 1
ATOM 1932 C CA . TRP A 1 250 ? 12.242 10.270 -19.501 1.00 84.62 250 TRP A CA 1
ATOM 1933 C C . TRP A 1 250 ? 11.402 11.327 -18.765 1.00 84.62 250 TRP A C 1
ATOM 1935 O O . TRP A 1 250 ? 10.705 10.987 -17.808 1.00 84.62 250 TRP A O 1
ATOM 1945 N N . LEU A 1 251 ? 11.421 12.588 -19.219 1.00 89.25 251 LEU A N 1
ATOM 1946 C CA . LEU A 1 251 ? 10.792 13.707 -18.516 1.00 89.25 251 LEU A CA 1
ATOM 1947 C C . LEU A 1 251 ? 9.265 13.603 -18.534 1.00 89.25 251 LEU A C 1
ATOM 1949 O O . LEU A 1 251 ? 8.635 13.738 -17.491 1.00 89.25 251 LEU A O 1
ATOM 1953 N N . LEU A 1 252 ? 8.658 13.331 -19.695 1.00 90.88 252 LEU A N 1
ATOM 1954 C CA . LEU A 1 252 ? 7.197 13.236 -19.808 1.00 90.88 252 LEU A CA 1
ATOM 1955 C C . LEU A 1 252 ? 6.608 12.099 -18.949 1.00 90.88 252 LEU A C 1
ATOM 1957 O O . LEU A 1 252 ? 5.678 12.370 -18.189 1.00 90.88 252 LEU A O 1
ATOM 1961 N N . PRO A 1 253 ? 7.140 10.857 -18.981 1.00 93.00 253 PRO A N 1
ATOM 1962 C CA . PRO A 1 253 ? 6.711 9.808 -18.060 1.00 93.00 253 PRO A CA 1
ATOM 1963 C C . PRO A 1 253 ? 6.910 10.172 -16.591 1.00 93.00 253 PRO A C 1
ATOM 1965 O O . PRO A 1 253 ? 6.060 9.839 -15.773 1.00 93.00 253 PRO A O 1
ATOM 1968 N N . LEU A 1 254 ? 8.000 10.860 -16.244 1.00 94.56 254 LEU A N 1
ATOM 1969 C CA . LEU A 1 254 ? 8.257 11.256 -14.862 1.00 94.56 254 LEU A CA 1
ATOM 1970 C C . LEU A 1 254 ? 7.275 12.340 -14.386 1.00 94.56 254 LEU A C 1
ATOM 1972 O O . LEU A 1 254 ? 6.772 12.257 -13.268 1.00 94.56 254 LEU A O 1
ATOM 1976 N N . ILE A 1 255 ? 6.934 13.307 -15.244 1.00 95.88 255 ILE A N 1
ATOM 1977 C CA . ILE A 1 255 ? 5.880 14.297 -14.975 1.00 95.88 255 ILE A CA 1
ATOM 1978 C C . ILE A 1 255 ? 4.529 13.596 -14.808 1.00 95.88 255 ILE A C 1
ATOM 1980 O O . ILE A 1 255 ? 3.811 13.873 -13.851 1.00 95.88 255 ILE A O 1
ATOM 1984 N N . ALA A 1 256 ? 4.191 12.660 -15.701 1.00 96.62 256 ALA A N 1
ATOM 1985 C CA . ALA A 1 256 ? 2.954 11.890 -15.604 1.00 96.62 256 ALA A CA 1
ATOM 1986 C C . ALA A 1 256 ? 2.901 11.057 -14.312 1.00 96.62 256 ALA A C 1
ATOM 1988 O O . ALA A 1 256 ? 1.876 11.042 -13.633 1.00 96.62 256 ALA A O 1
ATOM 1989 N N . TRP A 1 257 ? 4.014 10.421 -13.934 1.00 97.94 257 TRP A N 1
ATOM 1990 C CA . TRP A 1 257 ? 4.153 9.706 -12.666 1.00 97.94 257 TRP A CA 1
ATOM 1991 C C . TRP A 1 257 ? 3.910 10.640 -11.477 1.00 97.94 257 TRP A C 1
ATOM 1993 O O . TRP A 1 257 ? 3.091 10.327 -10.617 1.00 97.94 257 TRP A O 1
ATOM 2003 N N . GLY A 1 258 ? 4.546 11.816 -11.467 1.00 98.06 258 GLY A N 1
ATOM 2004 C CA . GLY A 1 258 ? 4.374 12.819 -10.414 1.00 98.06 258 GLY A CA 1
ATOM 2005 C C . GLY A 1 258 ? 2.939 13.341 -10.314 1.00 98.06 258 GLY A C 1
ATOM 2006 O O . GLY A 1 258 ? 2.401 13.457 -9.21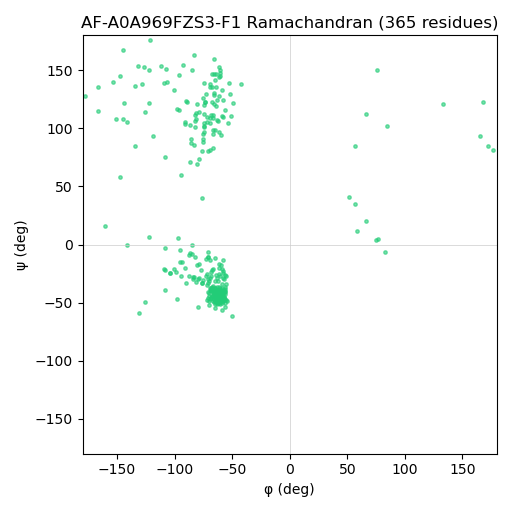6 1.00 98.06 258 GLY A O 1
ATOM 2007 N N . ALA A 1 259 ? 2.281 13.586 -11.449 1.00 98.25 259 ALA A N 1
ATOM 2008 C CA . ALA A 1 259 ? 0.885 14.009 -11.481 1.00 98.25 259 ALA A CA 1
ATOM 2009 C C . ALA A 1 259 ? -0.046 12.936 -10.896 1.00 98.25 259 ALA A C 1
ATOM 2011 O O . ALA A 1 259 ? -0.858 13.240 -10.025 1.00 98.25 259 ALA A O 1
ATOM 2012 N N . ILE A 1 260 ? 0.100 11.671 -11.310 1.00 98.62 260 ILE A N 1
ATOM 2013 C CA . ILE A 1 260 ? -0.702 10.553 -10.781 1.00 98.62 260 ILE A CA 1
ATOM 2014 C C . ILE A 1 260 ? -0.450 10.367 -9.283 1.00 98.62 260 ILE A C 1
ATOM 2016 O O . ILE A 1 260 ? -1.392 10.144 -8.523 1.00 98.62 260 ILE A O 1
ATOM 2020 N N . PHE A 1 261 ? 0.802 10.483 -8.849 1.00 98.31 261 PHE A N 1
ATOM 2021 C CA . PHE A 1 261 ? 1.191 10.389 -7.448 1.00 98.31 261 PHE A CA 1
ATOM 2022 C C . PHE A 1 261 ? 0.470 11.449 -6.595 1.00 98.31 261 PHE A C 1
ATOM 2024 O O . PHE A 1 261 ? -0.184 11.106 -5.608 1.00 98.31 261 PHE A O 1
ATOM 2031 N N . VAL A 1 262 ? 0.500 12.721 -7.012 1.00 97.00 262 VAL A N 1
ATOM 2032 C CA . VAL A 1 262 ? -0.179 13.821 -6.301 1.00 97.00 262 VAL A CA 1
ATOM 2033 C C . VAL A 1 262 ? -1.698 13.647 -6.319 1.00 97.00 262 VAL A C 1
ATOM 2035 O O . VAL A 1 262 ? -2.343 13.797 -5.281 1.00 97.00 262 VAL A O 1
ATOM 2038 N N . LEU A 1 263 ? -2.274 13.277 -7.466 1.00 97.94 263 LEU A N 1
ATOM 2039 C CA . LEU A 1 263 ? -3.709 13.004 -7.582 1.00 97.94 263 LEU A CA 1
ATOM 2040 C C . LEU A 1 263 ? -4.142 11.857 -6.662 1.00 97.94 263 LEU A C 1
ATOM 2042 O O . LEU A 1 263 ? -5.193 11.941 -6.033 1.00 97.94 263 LEU A O 1
ATOM 2046 N N . THR A 1 264 ? -3.317 10.818 -6.531 1.00 98.19 264 THR A N 1
ATOM 2047 C CA . THR A 1 264 ? -3.583 9.695 -5.623 1.00 98.19 264 THR A CA 1
ATOM 2048 C C . THR A 1 264 ? -3.568 10.153 -4.168 1.00 98.19 264 THR A C 1
ATOM 2050 O O . THR A 1 264 ? -4.477 9.805 -3.421 1.00 98.19 264 THR A O 1
ATOM 2053 N N . MET A 1 265 ? -2.593 10.971 -3.756 1.00 95.81 265 MET A N 1
ATOM 2054 C CA . MET A 1 265 ? -2.566 11.529 -2.396 1.00 95.81 265 MET A CA 1
ATOM 2055 C C . MET A 1 265 ? -3.814 12.369 -2.101 1.00 95.81 265 MET A C 1
ATOM 2057 O O . MET A 1 265 ? -4.427 12.200 -1.050 1.00 95.81 265 MET A O 1
ATOM 2061 N N . ALA A 1 266 ? -4.219 13.233 -3.038 1.00 95.88 266 ALA A N 1
ATOM 2062 C CA . ALA A 1 266 ? -5.418 14.055 -2.893 1.00 95.88 266 ALA A CA 1
ATOM 2063 C C . ALA A 1 266 ? -6.706 13.212 -2.839 1.00 95.88 266 ALA A C 1
ATOM 2065 O O . ALA A 1 266 ? -7.615 13.525 -2.074 1.00 95.88 266 ALA A O 1
ATOM 2066 N N . ALA A 1 267 ? -6.781 12.126 -3.614 1.00 96.56 267 ALA A N 1
ATOM 2067 C CA . ALA A 1 267 ? -7.929 11.222 -3.616 1.00 96.56 267 ALA A CA 1
ATOM 2068 C C . ALA A 1 267 ? -8.020 10.382 -2.330 1.00 96.56 267 ALA A C 1
ATOM 2070 O O . ALA A 1 267 ? -9.107 10.189 -1.792 1.00 96.56 267 ALA A O 1
ATOM 2071 N N . VAL A 1 268 ? -6.884 9.887 -1.830 1.00 96.50 268 VAL A N 1
ATOM 2072 C CA . VAL A 1 268 ? -6.824 9.001 -0.657 1.00 96.50 268 VAL A CA 1
ATOM 2073 C C . VAL A 1 268 ? -6.964 9.775 0.654 1.00 96.50 268 VAL A C 1
ATOM 2075 O O . VAL A 1 268 ? -7.462 9.215 1.631 1.00 96.50 268 VAL A O 1
ATOM 2078 N N . TRP A 1 269 ? -6.552 11.045 0.704 1.00 96.38 269 TRP A N 1
ATOM 2079 C CA . TRP A 1 269 ? -6.595 11.849 1.925 1.00 96.38 269 TRP A CA 1
ATOM 2080 C C . TRP A 1 269 ? -7.487 13.091 1.777 1.00 96.38 269 TRP A C 1
ATOM 2082 O O . TRP A 1 269 ? -7.008 14.150 1.373 1.00 96.38 269 TRP A O 1
ATOM 2092 N N . PRO A 1 270 ? -8.775 13.006 2.167 1.00 95.56 270 PRO A N 1
ATOM 2093 C CA . PRO A 1 270 ? -9.733 14.100 2.007 1.00 95.56 270 PRO A CA 1
ATOM 2094 C C . PRO A 1 270 ? -9.312 15.439 2.629 1.00 95.56 270 PRO A C 1
ATOM 2096 O O . PRO A 1 270 ? -9.563 16.495 2.047 1.00 95.56 270 PRO A O 1
ATOM 2099 N N . ALA A 1 271 ? -8.599 15.415 3.764 1.00 96.19 271 ALA A N 1
ATOM 2100 C CA . ALA A 1 271 ? -8.084 16.632 4.396 1.00 96.19 271 ALA A CA 1
ATOM 2101 C C . ALA A 1 271 ? -7.162 17.458 3.486 1.00 96.19 271 ALA A C 1
ATOM 2103 O O . ALA A 1 271 ? -7.054 18.667 3.684 1.00 96.19 271 ALA A O 1
ATOM 2104 N N . VAL A 1 272 ? -6.512 16.842 2.491 1.00 94.88 272 VAL A N 1
ATOM 2105 C CA . VAL A 1 272 ? -5.612 17.542 1.561 1.00 94.88 272 VAL A CA 1
ATOM 2106 C C . VAL A 1 272 ? -6.351 18.629 0.787 1.00 94.88 272 VAL A C 1
ATOM 2108 O O . VAL A 1 272 ? -5.784 19.694 0.567 1.00 94.88 272 VAL A O 1
ATOM 2111 N N . TRP A 1 273 ? -7.605 18.400 0.397 1.00 94.56 273 TRP A N 1
ATOM 2112 C CA . TRP A 1 273 ? -8.397 19.387 -0.343 1.00 94.56 273 TRP A CA 1
ATOM 2113 C C . TRP A 1 273 ? -9.448 20.090 0.518 1.00 94.56 273 TRP A C 1
ATOM 2115 O O . TRP A 1 273 ? -9.807 21.220 0.200 1.00 94.56 273 TRP A O 1
ATOM 2125 N N . SER A 1 274 ? -9.915 19.492 1.620 1.00 96.56 274 SER A N 1
ATOM 2126 C CA . SER A 1 274 ? -10.882 20.151 2.510 1.00 96.56 274 SER A CA 1
ATOM 2127 C C . SER A 1 274 ? -10.233 21.095 3.531 1.00 96.56 274 SER A C 1
ATOM 2129 O O . SER A 1 274 ? -10.851 22.075 3.938 1.00 96.56 274 SER A O 1
ATOM 2131 N N . ALA A 1 275 ? -8.995 20.815 3.956 1.00 95.19 275 ALA A N 1
ATOM 2132 C CA . ALA A 1 275 ? -8.256 21.590 4.954 1.00 95.19 275 ALA A CA 1
ATOM 2133 C C . ALA A 1 275 ? -6.728 21.587 4.683 1.00 95.19 275 ALA A C 1
ATOM 2135 O O . ALA A 1 275 ? -5.945 21.195 5.556 1.00 95.19 275 ALA A O 1
ATOM 2136 N N . PRO A 1 276 ? -6.265 22.049 3.501 1.00 94.12 276 PRO A N 1
ATOM 2137 C CA . PRO A 1 276 ? -4.861 21.952 3.079 1.00 94.12 276 PRO A CA 1
ATOM 2138 C C . PRO A 1 276 ? -3.872 22.598 4.057 1.00 94.12 276 PRO A C 1
ATOM 2140 O O . PRO A 1 276 ? -2.815 22.032 4.331 1.00 94.12 276 PRO A O 1
ATOM 2143 N N . ALA A 1 277 ? -4.217 23.762 4.622 1.00 93.00 277 ALA A N 1
ATOM 2144 C CA . ALA A 1 277 ? -3.357 24.470 5.572 1.00 93.00 277 ALA A CA 1
ATOM 2145 C C . ALA A 1 277 ? -3.068 23.626 6.825 1.00 93.00 277 ALA A C 1
ATOM 2147 O O . ALA A 1 277 ? -1.918 23.527 7.247 1.00 93.00 277 ALA A O 1
ATOM 2148 N N . LYS A 1 278 ? -4.094 22.940 7.349 1.00 90.88 278 LYS A N 1
ATOM 2149 C CA . LYS A 1 278 ? -3.969 22.034 8.497 1.00 90.88 278 LYS A CA 1
ATOM 2150 C C . LYS A 1 278 ? -3.050 20.857 8.178 1.00 90.88 278 LYS A C 1
ATOM 2152 O O . LYS A 1 278 ? -2.238 20.482 9.015 1.00 90.88 278 LYS A O 1
ATOM 2157 N N . VAL A 1 279 ? -3.157 20.280 6.978 1.00 91.50 279 VAL A N 1
ATOM 2158 C CA . VAL A 1 279 ? -2.286 19.172 6.548 1.00 91.50 279 VAL A CA 1
ATOM 2159 C C . VAL A 1 279 ? -0.830 19.624 6.465 1.00 91.50 279 VAL A C 1
ATOM 2161 O O . VAL A 1 279 ? 0.047 18.947 6.996 1.00 91.50 279 VAL A O 1
ATOM 2164 N N . VAL A 1 280 ? -0.564 20.775 5.841 1.00 90.00 280 VAL A N 1
ATOM 2165 C CA . VAL A 1 280 ? 0.797 21.320 5.721 1.00 90.00 280 VAL A CA 1
ATOM 2166 C C . VAL A 1 280 ? 1.395 21.614 7.094 1.00 90.00 280 VAL A C 1
ATOM 2168 O O . VAL A 1 280 ? 2.530 21.222 7.356 1.00 90.00 280 VAL A O 1
ATOM 2171 N N . GLU A 1 281 ? 0.638 22.263 7.978 1.00 89.00 281 GLU A N 1
ATOM 2172 C CA . GLU A 1 281 ? 1.073 22.553 9.345 1.00 89.00 281 GLU A CA 1
ATOM 2173 C C . GLU A 1 281 ? 1.388 21.267 10.115 1.00 89.00 281 GLU A C 1
ATOM 2175 O O . GLU A 1 281 ? 2.465 21.135 10.691 1.00 89.00 281 GLU A O 1
ATOM 2180 N N . LEU A 1 282 ? 0.497 20.279 10.050 1.00 88.12 282 LEU A N 1
ATOM 2181 C CA . LEU A 1 282 ? 0.658 19.002 10.735 1.00 88.12 282 LEU A CA 1
ATOM 2182 C C . LEU A 1 282 ? 1.884 18.217 10.239 1.00 88.12 282 LEU A C 1
ATOM 2184 O O . LEU A 1 282 ? 2.632 17.686 11.060 1.00 88.12 282 LEU A O 1
ATOM 2188 N N . LEU A 1 283 ? 2.141 18.195 8.927 1.00 86.88 283 LEU A N 1
ATOM 2189 C CA . LEU A 1 283 ? 3.340 17.564 8.365 1.00 86.88 283 LEU A CA 1
ATOM 2190 C C . LEU A 1 283 ? 4.616 18.327 8.728 1.00 86.88 283 LEU A C 1
ATOM 2192 O O . LEU A 1 283 ? 5.631 17.703 9.035 1.00 86.88 283 LEU A O 1
ATOM 2196 N N . ARG A 1 284 ? 4.574 19.664 8.720 1.00 87.00 284 ARG A N 1
ATOM 2197 C CA . ARG A 1 284 ? 5.708 20.503 9.117 1.00 87.00 284 ARG A CA 1
ATOM 2198 C C . ARG A 1 284 ? 6.083 20.257 10.575 1.00 87.00 284 ARG A C 1
ATOM 2200 O O . ARG A 1 284 ? 7.244 19.972 10.855 1.00 87.00 284 ARG A O 1
ATOM 2207 N N . VAL A 1 285 ? 5.104 20.307 11.479 1.00 84.50 285 VAL A N 1
ATOM 2208 C CA . VAL A 1 285 ? 5.311 20.020 12.904 1.00 84.50 285 VAL A CA 1
ATOM 2209 C C . VAL A 1 285 ? 5.812 18.591 13.086 1.00 84.50 285 VAL A C 1
ATOM 2211 O O . VAL A 1 285 ? 6.714 18.368 13.884 1.00 84.50 285 VAL A O 1
ATOM 2214 N N . GLY A 1 286 ? 5.293 17.626 12.324 1.00 80.19 286 GLY A N 1
ATOM 2215 C CA . GLY A 1 286 ? 5.775 16.249 12.377 1.00 80.19 286 GLY A CA 1
ATOM 2216 C C . GLY A 1 286 ? 7.249 16.118 12.010 1.00 80.19 286 GLY A C 1
ATOM 2217 O O . GLY A 1 286 ? 7.995 15.469 12.734 1.00 80.19 286 GLY A O 1
ATOM 2218 N N . VAL A 1 287 ? 7.696 16.776 10.939 1.00 80.75 287 VAL A N 1
ATOM 2219 C CA . VAL A 1 287 ? 9.118 16.792 10.568 1.00 80.75 287 VAL A CA 1
ATOM 2220 C C . VAL A 1 287 ? 9.954 17.490 11.636 1.00 80.75 287 VAL A C 1
ATOM 2222 O O . VAL A 1 287 ? 10.985 16.957 12.026 1.00 80.75 287 VAL A O 1
ATOM 2225 N N . GLU A 1 288 ? 9.523 18.649 12.135 1.00 81.31 288 GLU A N 1
ATOM 2226 C CA . GLU A 1 288 ? 10.267 19.394 13.154 1.00 81.31 288 GLU A CA 1
ATOM 2227 C C . GLU A 1 288 ? 10.393 18.587 14.455 1.00 81.31 288 GLU A C 1
ATOM 2229 O O . GLU A 1 288 ? 11.499 18.418 14.963 1.00 81.31 288 GLU A O 1
ATOM 2234 N N . VAL A 1 289 ? 9.297 18.024 14.967 1.00 75.00 289 VAL A N 1
ATOM 2235 C CA . VAL A 1 289 ? 9.290 17.234 16.206 1.00 75.00 289 VAL A CA 1
ATOM 2236 C C . VAL A 1 289 ? 10.102 15.952 16.046 1.00 75.00 289 VAL A C 1
ATOM 2238 O O . VAL A 1 289 ? 10.979 15.700 16.863 1.00 75.00 289 VAL A O 1
ATOM 2241 N N . GLU A 1 290 ? 9.881 15.164 14.995 1.00 72.88 290 GLU A N 1
ATOM 2242 C CA . GLU A 1 290 ? 10.578 13.880 14.818 1.00 72.88 290 GLU A CA 1
ATOM 2243 C C . GLU A 1 290 ? 12.065 14.057 14.466 1.00 72.88 290 GLU A C 1
ATOM 2245 O O . GLU A 1 290 ? 12.888 13.215 14.820 1.00 72.88 290 GLU A O 1
ATOM 2250 N N . ALA A 1 291 ? 12.443 15.149 13.789 1.00 67.38 291 ALA A N 1
ATOM 2251 C CA . ALA A 1 291 ? 13.840 15.404 13.437 1.00 67.38 291 ALA A CA 1
ATOM 2252 C C . ALA A 1 291 ? 14.645 16.054 14.571 1.00 67.38 291 ALA A C 1
ATOM 2254 O O . ALA A 1 291 ? 15.865 15.888 14.620 1.00 67.38 291 ALA A O 1
ATOM 2255 N N . THR A 1 292 ? 13.999 16.822 15.455 1.00 66.44 292 THR A N 1
ATOM 2256 C CA . THR A 1 292 ? 14.699 17.605 16.490 1.00 66.44 292 THR A CA 1
ATOM 2257 C C . THR A 1 292 ? 14.525 17.058 17.901 1.00 66.44 292 THR A C 1
ATOM 2259 O O . THR A 1 292 ? 15.371 17.331 18.756 1.00 66.44 292 THR A O 1
ATOM 2262 N N . ALA A 1 293 ? 13.474 16.277 18.171 1.00 58.91 293 ALA A N 1
ATOM 2263 C CA . ALA A 1 293 ? 13.252 15.726 19.496 1.00 58.91 293 ALA A CA 1
ATOM 2264 C C . ALA A 1 293 ? 14.134 14.488 19.704 1.00 58.91 293 ALA A C 1
ATOM 2266 O O . ALA A 1 293 ? 14.004 13.492 18.988 1.00 58.91 293 ALA A O 1
ATOM 2267 N N . PRO A 1 294 ? 15.019 14.489 20.710 1.00 61.75 294 PRO A N 1
ATOM 2268 C CA . PRO A 1 294 ? 15.696 13.265 21.076 1.00 61.75 294 PRO A CA 1
ATOM 2269 C C . PRO A 1 294 ? 14.696 12.245 21.622 1.00 61.75 294 PRO A C 1
ATOM 2271 O O . PRO A 1 294 ? 13.720 12.610 22.281 1.00 61.75 294 PRO A O 1
ATOM 2274 N N . HIS A 1 295 ? 14.954 10.959 21.372 1.00 58.12 295 HIS A N 1
ATOM 2275 C CA . HIS A 1 295 ? 14.024 9.901 21.752 1.00 58.12 295 HIS A CA 1
ATOM 2276 C C . HIS A 1 295 ? 13.720 9.958 23.258 1.00 58.12 295 HIS A C 1
ATOM 2278 O O . HIS A 1 295 ? 14.582 9.746 24.112 1.00 58.12 295 HIS A O 1
ATOM 2284 N N . SER A 1 296 ? 12.456 10.234 23.578 1.00 55.44 296 SER A N 1
ATOM 2285 C CA . SER A 1 296 ? 11.971 10.492 24.941 1.00 55.44 296 SER A CA 1
ATOM 2286 C C . SER A 1 296 ? 12.070 9.300 25.900 1.00 55.44 296 SER A C 1
ATOM 2288 O O . SER A 1 296 ? 11.907 9.472 27.107 1.00 55.44 296 SER A O 1
ATOM 2290 N N . LYS A 1 297 ? 12.345 8.091 25.390 1.00 58.41 297 LYS A N 1
ATOM 2291 C CA . LYS A 1 297 ? 12.436 6.852 26.177 1.00 58.41 297 LYS A CA 1
ATOM 2292 C C . LYS A 1 297 ? 13.875 6.468 26.561 1.00 58.41 297 LYS A C 1
ATOM 2294 O O . LYS A 1 297 ? 14.063 5.424 27.177 1.00 58.41 297 LYS A O 1
ATOM 2299 N N . GLY A 1 298 ? 14.861 7.321 26.256 1.00 57.28 298 GLY A N 1
ATOM 2300 C CA . GLY A 1 298 ? 16.283 6.990 26.385 1.00 57.28 298 GLY A CA 1
ATOM 2301 C C . GLY A 1 298 ? 16.740 6.079 25.243 1.00 57.28 298 GLY A C 1
ATOM 2302 O O . GLY A 1 298 ? 15.947 5.326 24.683 1.00 57.28 298 GLY A O 1
ATOM 2303 N N . ASN A 1 299 ? 18.012 6.172 24.863 1.00 60.91 299 ASN A N 1
ATOM 2304 C CA . ASN A 1 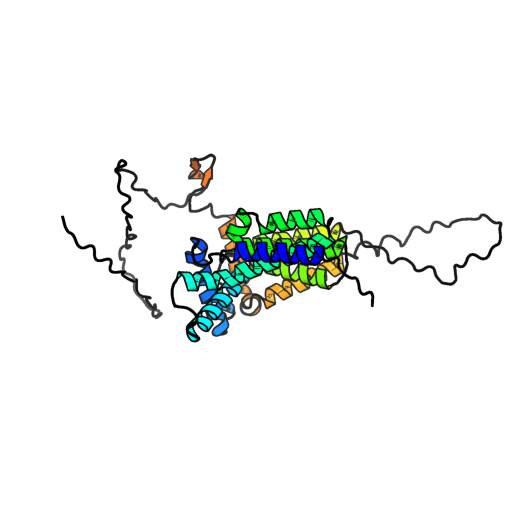299 ? 18.594 5.305 23.842 1.00 60.91 299 ASN A CA 1
ATOM 2305 C C . ASN A 1 299 ? 19.566 4.340 24.507 1.00 60.91 299 ASN A C 1
ATOM 2307 O O . ASN A 1 299 ? 20.358 4.740 25.356 1.00 60.91 299 ASN A O 1
ATOM 2311 N N . PHE A 1 300 ? 19.552 3.081 24.082 1.00 68.44 300 PHE A N 1
ATOM 2312 C CA . PHE A 1 300 ? 20.594 2.138 24.460 1.00 68.44 300 PHE A CA 1
ATOM 2313 C C . PHE A 1 300 ? 21.726 2.205 23.437 1.00 68.44 300 PHE A C 1
ATOM 2315 O O . PHE A 1 300 ? 21.509 1.992 22.245 1.00 68.44 300 PHE A O 1
ATOM 2322 N N . PHE A 1 301 ? 22.939 2.495 23.897 1.00 69.12 301 PHE A N 1
ATOM 2323 C CA . PHE A 1 301 ? 24.147 2.480 23.081 1.00 69.12 301 PHE A CA 1
ATOM 2324 C C . PHE A 1 301 ? 25.146 1.502 23.697 1.00 69.12 301 PHE A C 1
ATOM 2326 O O . PHE A 1 301 ? 25.502 1.631 24.866 1.00 69.12 301 PHE A O 1
ATOM 2333 N N . LEU A 1 302 ? 25.565 0.490 22.927 1.00 74.38 302 LEU A N 1
ATOM 2334 C CA . LEU A 1 302 ? 26.470 -0.577 23.388 1.00 74.38 302 LEU A CA 1
ATOM 2335 C C . LEU A 1 302 ? 26.011 -1.249 24.700 1.00 74.38 302 LEU A C 1
ATOM 2337 O O . LEU A 1 302 ? 26.807 -1.515 25.596 1.00 74.38 302 LEU A O 1
ATOM 2341 N N . GLY A 1 303 ? 24.704 -1.494 24.829 1.00 73.56 303 GLY A N 1
ATOM 2342 C CA . GLY A 1 303 ? 24.125 -2.127 26.018 1.00 73.56 303 GLY A CA 1
ATOM 2343 C C . GLY A 1 303 ? 24.030 -1.223 27.252 1.00 73.56 303 GLY A C 1
ATOM 2344 O O . GLY A 1 303 ? 23.590 -1.690 28.299 1.00 73.56 303 GLY A O 1
ATOM 2345 N N . GLN A 1 304 ? 24.391 0.059 27.149 1.00 67.94 304 GLN A N 1
ATOM 2346 C CA . GLN A 1 304 ? 24.206 1.040 28.218 1.00 67.94 304 GLN A CA 1
ATOM 2347 C C . GLN A 1 304 ? 23.075 2.012 27.884 1.00 67.94 304 GLN A C 1
ATOM 2349 O O . GLN A 1 304 ? 22.941 2.448 26.744 1.00 67.94 304 GLN A O 1
ATOM 2354 N N . ASP A 1 305 ? 22.274 2.353 28.893 1.00 64.44 305 ASP A N 1
ATOM 2355 C CA . ASP A 1 305 ? 21.271 3.421 28.829 1.00 64.44 305 ASP A CA 1
ATOM 2356 C C . ASP A 1 305 ? 21.998 4.774 28.695 1.00 64.44 305 ASP A C 1
ATOM 2358 O O . ASP A 1 305 ? 22.463 5.358 29.680 1.00 64.44 305 ASP A O 1
ATOM 2362 N N . ASP A 1 306 ? 22.160 5.255 27.460 1.00 61.34 306 ASP A N 1
ATOM 2363 C CA . ASP A 1 306 ? 22.740 6.563 27.179 1.00 61.34 306 ASP A CA 1
ATOM 2364 C C . ASP A 1 306 ? 21.661 7.643 27.310 1.00 61.34 306 ASP A C 1
ATOM 2366 O O . ASP A 1 306 ? 21.030 8.100 26.351 1.00 61.34 306 ASP A O 1
ATOM 2370 N N . ARG A 1 307 ? 21.482 8.102 28.550 1.00 52.53 307 ARG A N 1
ATOM 2371 C CA . ARG A 1 307 ? 20.597 9.227 28.888 1.00 52.53 307 ARG A CA 1
ATOM 2372 C C . ARG A 1 307 ? 21.122 10.584 28.421 1.00 52.53 307 ARG A C 1
ATOM 2374 O O . ARG A 1 307 ? 20.428 11.586 28.587 1.00 52.53 307 ARG A O 1
ATOM 2381 N N . ARG A 1 308 ? 22.347 10.675 27.884 1.00 49.59 308 ARG A N 1
ATOM 2382 C CA . ARG A 1 308 ? 22.970 11.972 27.566 1.00 49.59 308 ARG A CA 1
ATOM 2383 C C . ARG A 1 308 ? 22.453 12.581 26.270 1.00 49.59 308 ARG A C 1
ATOM 2385 O O . ARG A 1 308 ? 22.599 13.786 26.090 1.00 49.59 308 ARG A O 1
ATOM 2392 N N . ARG A 1 309 ? 21.804 11.794 25.406 1.00 46.09 309 ARG A N 1
ATOM 2393 C CA . ARG A 1 309 ? 21.240 12.297 24.145 1.00 46.09 309 ARG A CA 1
ATOM 2394 C C . ARG A 1 309 ? 19.766 12.677 24.204 1.00 46.09 309 ARG A C 1
ATOM 2396 O O . ARG A 1 309 ? 19.303 13.242 23.231 1.00 46.09 309 ARG A O 1
ATOM 2403 N N . GLY A 1 310 ? 19.056 12.454 25.315 1.00 41.88 310 GLY A N 1
ATOM 2404 C CA . GLY A 1 310 ? 17.647 12.834 25.479 1.00 41.88 310 GLY A CA 1
ATOM 2405 C C . GLY A 1 310 ? 17.382 13.509 26.813 1.00 41.88 310 GLY A C 1
ATOM 2406 O O . GLY A 1 310 ? 16.985 12.869 27.782 1.00 41.88 310 GLY A O 1
ATOM 2407 N N . ARG A 1 311 ? 17.607 14.824 26.889 1.00 33.72 311 ARG A N 1
ATOM 2408 C CA . ARG A 1 311 ? 17.335 15.600 28.104 1.00 33.72 311 ARG A CA 1
ATOM 2409 C C . ARG A 1 311 ? 15.873 16.065 28.129 1.00 33.72 311 ARG A C 1
ATOM 2411 O O . ARG A 1 311 ? 15.610 17.251 27.997 1.00 33.72 311 ARG A O 1
ATOM 2418 N N . SER A 1 312 ? 14.923 15.149 28.331 1.00 38.44 312 SER A N 1
ATOM 2419 C CA . SER A 1 312 ? 13.593 15.516 28.840 1.00 38.44 312 SER A CA 1
ATOM 2420 C C . SER A 1 312 ? 13.568 15.294 30.350 1.00 38.44 312 SER A C 1
ATOM 2422 O O . SER A 1 312 ? 13.747 14.177 30.838 1.00 38.44 312 SER A O 1
ATOM 2424 N N . SER A 1 313 ? 13.397 16.373 31.110 1.00 33.97 313 SER A N 1
ATOM 2425 C CA . SER A 1 313 ? 13.325 16.365 32.569 1.00 33.97 313 SER A CA 1
ATOM 2426 C C . SER A 1 313 ? 12.030 15.706 33.045 1.00 33.97 313 SER A C 1
ATOM 2428 O O . SER A 1 313 ? 11.060 16.375 33.388 1.00 33.97 313 SER A O 1
ATOM 2430 N N . THR A 1 314 ? 11.994 14.379 33.091 1.00 37.44 314 THR A N 1
ATOM 2431 C CA . THR A 1 314 ? 10.997 13.656 33.885 1.00 37.44 314 THR A CA 1
ATOM 2432 C C . THR A 1 314 ? 11.680 12.451 34.510 1.00 37.44 314 THR A C 1
ATOM 2434 O O . THR A 1 314 ? 12.065 11.491 33.848 1.00 37.44 314 THR A O 1
ATOM 2437 N N . ARG A 1 315 ? 11.940 12.559 35.814 1.00 27.75 315 ARG A N 1
ATOM 2438 C CA . ARG A 1 315 ? 12.680 11.571 36.598 1.00 27.75 315 ARG A CA 1
ATOM 2439 C C . ARG A 1 315 ? 11.784 10.361 36.868 1.00 27.75 315 ARG A C 1
ATOM 2441 O O . ARG A 1 315 ? 11.154 10.290 37.915 1.00 27.75 315 ARG A O 1
ATOM 2448 N N . TRP A 1 316 ? 11.776 9.391 35.963 1.00 32.09 316 TRP A N 1
ATOM 2449 C CA . TRP A 1 316 ? 11.239 8.060 36.246 1.00 32.09 316 TRP A CA 1
ATOM 2450 C C . TRP A 1 316 ? 12.224 7.302 37.143 1.00 32.09 316 TRP A C 1
ATOM 2452 O O . TRP A 1 316 ? 13.272 6.833 36.696 1.00 32.09 316 TRP A O 1
ATOM 2462 N N . ARG A 1 317 ? 11.930 7.241 38.448 1.00 26.06 317 ARG A N 1
ATOM 2463 C CA . ARG A 1 317 ? 12.580 6.292 39.361 1.00 26.06 317 ARG A CA 1
ATOM 2464 C C . ARG A 1 317 ? 11.869 4.952 39.215 1.00 26.06 317 ARG A C 1
ATOM 2466 O O . ARG A 1 317 ? 10.728 4.819 39.638 1.00 26.06 317 ARG A O 1
ATOM 2473 N N . TRP A 1 318 ? 12.562 3.967 38.658 1.00 25.50 318 TRP A N 1
ATOM 2474 C CA . TRP A 1 318 ? 12.231 2.564 38.882 1.00 25.50 318 TRP A CA 1
ATOM 2475 C C . TRP A 1 318 ? 12.420 2.265 40.378 1.00 25.50 318 TRP A C 1
ATOM 2477 O O . TRP A 1 318 ? 13.516 2.523 40.890 1.00 25.50 318 TRP A O 1
ATOM 2487 N N . PRO A 1 319 ? 11.417 1.751 41.110 1.00 31.12 319 PRO A N 1
ATOM 2488 C CA . PRO A 1 319 ? 11.651 1.198 42.431 1.00 31.12 319 PRO A CA 1
ATOM 2489 C C . PRO A 1 319 ? 12.302 -0.179 42.253 1.00 31.12 319 PRO A C 1
ATOM 2491 O O . PRO A 1 319 ? 11.643 -1.210 42.291 1.00 31.12 319 PRO A O 1
ATOM 2494 N N . CYS A 1 320 ? 13.611 -0.197 42.003 1.00 28.98 320 CYS A N 1
ATOM 2495 C CA . CYS A 1 320 ? 14.404 -1.419 42.069 1.00 28.98 320 CYS A CA 1
ATOM 2496 C C . CYS A 1 320 ? 14.957 -1.555 43.482 1.00 28.98 320 CYS A C 1
ATOM 2498 O O . CYS A 1 320 ? 15.892 -0.856 43.871 1.00 28.98 320 CYS A O 1
ATOM 2500 N N . GLY A 1 321 ? 14.377 -2.472 44.241 1.00 31.78 321 GLY A N 1
ATOM 2501 C CA . GLY A 1 321 ? 14.930 -2.902 45.508 1.00 31.78 321 GLY A CA 1
ATOM 2502 C C . GLY A 1 321 ? 14.001 -3.893 46.166 1.00 31.78 321 GLY A C 1
ATOM 2503 O O . GLY A 1 321 ? 13.229 -3.469 47.006 1.00 31.78 321 GLY A O 1
ATOM 2504 N N . LEU A 1 322 ? 14.067 -5.165 45.761 1.00 29.14 322 LEU A N 1
ATOM 2505 C CA . LEU A 1 322 ? 13.787 -6.351 46.581 1.00 29.14 322 LEU A CA 1
ATOM 2506 C C . LEU A 1 322 ? 14.297 -7.601 45.827 1.00 29.14 322 LEU A C 1
ATOM 2508 O O . LEU A 1 322 ? 14.185 -7.705 44.608 1.00 29.14 322 LEU A O 1
ATOM 2512 N N . ARG A 1 323 ? 14.968 -8.485 46.570 1.00 27.55 323 ARG A N 1
ATOM 2513 C CA . ARG A 1 323 ? 15.694 -9.691 46.124 1.00 27.55 323 ARG A CA 1
ATOM 2514 C C . ARG A 1 323 ? 14.748 -10.761 45.536 1.00 27.55 323 ARG A C 1
ATOM 2516 O O . ARG A 1 323 ? 13.564 -10.732 45.859 1.00 27.55 323 ARG A O 1
ATOM 2523 N N . PRO A 1 324 ? 15.241 -11.721 44.725 1.00 29.69 324 PRO A N 1
ATOM 2524 C CA . PRO A 1 324 ? 14.382 -12.708 44.077 1.00 29.69 324 PRO A CA 1
ATOM 2525 C C . PRO A 1 324 ? 13.882 -13.751 45.087 1.00 29.69 324 PRO A C 1
ATOM 2527 O O . PRO A 1 324 ? 14.677 -14.431 45.733 1.00 29.69 324 PRO A O 1
ATOM 2530 N N . GLY A 1 325 ? 12.561 -13.881 45.196 1.00 29.91 325 GLY A N 1
ATOM 2531 C CA . GLY A 1 325 ? 11.856 -15.011 45.805 1.00 29.91 325 GLY A CA 1
ATOM 2532 C C . GLY A 1 325 ? 10.821 -15.558 44.808 1.00 29.91 325 GLY A C 1
ATOM 2533 O O . GLY A 1 325 ? 10.386 -14.809 43.929 1.00 29.91 325 GLY A O 1
ATOM 2534 N N . PRO A 1 326 ? 10.448 -16.848 44.870 1.00 32.59 326 PRO A N 1
ATOM 2535 C CA . PRO A 1 326 ? 9.721 -17.509 43.796 1.00 32.59 326 PRO A CA 1
ATOM 2536 C C . PRO A 1 326 ? 8.216 -17.272 43.946 1.00 32.59 326 PRO A C 1
ATOM 2538 O O . PRO A 1 326 ? 7.509 -18.048 44.575 1.00 32.59 326 PRO A O 1
ATOM 2541 N N . SER A 1 327 ? 7.709 -16.177 43.394 1.00 27.08 327 SER A N 1
ATOM 2542 C CA . SER A 1 327 ? 6.298 -16.057 43.004 1.00 27.08 327 SER A CA 1
ATOM 2543 C C . SER A 1 327 ? 6.131 -14.827 42.118 1.00 27.08 327 SER A C 1
ATOM 2545 O O . SER A 1 327 ? 6.361 -13.691 42.524 1.00 27.08 327 SER A O 1
ATOM 2547 N N . TRP A 1 328 ? 5.766 -15.060 40.860 1.00 29.20 328 TRP A N 1
ATOM 2548 C CA . TRP A 1 328 ? 5.405 -14.002 39.926 1.00 29.20 328 TRP A CA 1
ATOM 2549 C C . TRP A 1 328 ? 4.008 -13.489 40.286 1.00 29.20 328 TRP A C 1
ATOM 2551 O O . TRP A 1 328 ? 3.008 -14.021 39.815 1.00 29.20 328 TRP A O 1
ATOM 2561 N N . ALA A 1 329 ? 3.935 -12.470 41.139 1.00 26.34 329 ALA A N 1
ATOM 2562 C CA . ALA A 1 329 ? 2.719 -11.693 41.346 1.00 26.34 329 ALA A CA 1
ATOM 2563 C C . ALA A 1 329 ? 2.791 -10.411 40.499 1.00 26.34 329 ALA A C 1
ATOM 2565 O O . ALA A 1 329 ? 3.667 -9.567 40.692 1.00 26.34 329 ALA A O 1
ATOM 2566 N N . CYS A 1 330 ? 1.878 -10.273 39.535 1.00 24.97 330 CYS A N 1
ATOM 2567 C CA . CYS A 1 330 ? 1.694 -9.055 38.750 1.00 24.97 330 CYS A CA 1
ATOM 2568 C C . CYS A 1 330 ? 1.264 -7.892 39.656 1.00 24.97 330 CYS A C 1
ATOM 2570 O O . CYS A 1 330 ? 0.114 -7.821 40.085 1.00 24.97 330 CYS A O 1
ATOM 2572 N N . CYS A 1 331 ? 2.161 -6.939 39.904 1.00 23.16 331 CYS A N 1
ATOM 2573 C CA . CYS A 1 331 ? 1.797 -5.656 40.497 1.00 23.16 331 CYS A CA 1
ATOM 2574 C C . CYS A 1 331 ? 1.264 -4.707 39.413 1.00 23.16 331 CYS A C 1
ATOM 2576 O O . CYS A 1 331 ? 2.034 -4.077 38.690 1.00 23.16 331 CYS A O 1
ATOM 2578 N N . CYS A 1 332 ? -0.059 -4.561 39.329 1.00 24.02 332 CYS A N 1
ATOM 2579 C CA . CYS A 1 332 ? -0.679 -3.369 38.755 1.00 24.02 332 CYS A CA 1
ATOM 2580 C C . CYS A 1 332 ? -0.540 -2.217 39.763 1.00 24.02 332 CYS A C 1
ATOM 2582 O O . CYS A 1 332 ? -1.164 -2.246 40.821 1.00 24.02 332 CYS A O 1
ATOM 2584 N N . SER A 1 333 ? 0.260 -1.197 39.452 1.00 25.11 333 SER A N 1
ATOM 2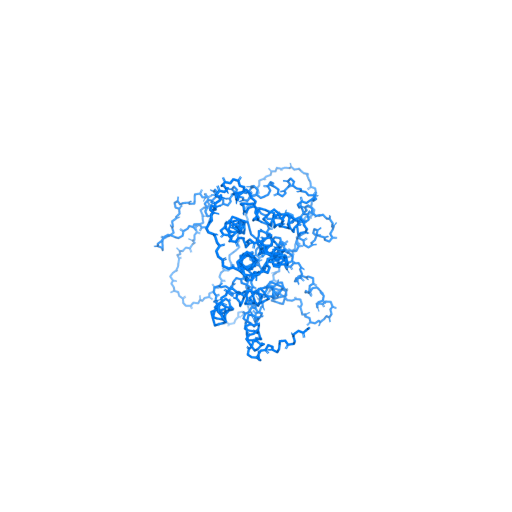585 C CA . SER A 1 333 ? 0.275 0.059 40.215 1.00 25.11 333 SER A CA 1
ATOM 2586 C C . SER A 1 333 ? -0.539 1.133 39.478 1.00 25.11 333 SER A C 1
ATOM 2588 O O . SER A 1 333 ? -0.343 1.301 38.272 1.00 25.11 333 SER A O 1
ATOM 2590 N N . PRO A 1 334 ? -1.436 1.878 40.154 1.00 27.62 334 PRO A N 1
ATOM 2591 C CA . PRO A 1 334 ? -2.119 3.014 39.552 1.00 27.62 334 PRO A CA 1
ATOM 2592 C C . PRO A 1 334 ? -1.159 4.205 39.429 1.00 27.62 334 PRO A C 1
ATOM 2594 O O . PRO A 1 334 ? -0.371 4.482 40.333 1.00 27.62 334 PRO A O 1
ATOM 2597 N N . TRP A 1 335 ? -1.226 4.911 38.301 1.00 26.77 335 TRP A N 1
ATOM 2598 C CA . TRP A 1 335 ? -0.506 6.168 38.093 1.00 26.77 335 TRP A CA 1
ATOM 2599 C C . TRP A 1 335 ? -1.000 7.265 39.055 1.00 26.77 335 TRP A C 1
ATOM 2601 O O . TRP A 1 335 ? -2.189 7.292 39.379 1.00 26.77 335 TRP A O 1
ATOM 2611 N N . PRO A 1 336 ? -0.120 8.180 39.505 1.00 29.02 336 PRO A N 1
ATOM 2612 C CA . PRO A 1 336 ? -0.465 9.171 40.514 1.00 29.02 336 PRO A CA 1
ATOM 2613 C C . PRO A 1 336 ? -1.382 10.256 39.937 1.00 29.02 336 PRO A C 1
ATOM 2615 O O . PRO A 1 336 ? -1.096 10.862 38.905 1.00 29.02 336 PRO A O 1
ATOM 2618 N N . SER A 1 337 ? -2.480 10.510 40.646 1.00 30.28 337 SER A N 1
ATOM 2619 C CA . SER A 1 337 ? -3.354 11.667 40.473 1.00 30.28 337 SER A CA 1
ATOM 2620 C C . SER A 1 337 ? -2.592 12.955 40.798 1.00 30.28 337 SER A C 1
ATOM 2622 O O . SER A 1 337 ? -2.119 13.116 41.922 1.00 30.28 337 SER A O 1
ATOM 2624 N N . GLY A 1 338 ? -2.473 13.857 39.822 1.00 27.91 338 GLY A N 1
ATOM 2625 C CA . GLY A 1 338 ? -1.931 15.200 40.024 1.00 27.91 338 GLY A CA 1
ATOM 2626 C C . GLY A 1 338 ? -2.872 16.076 40.853 1.00 27.91 338 GLY A C 1
ATOM 2627 O O . GLY A 1 338 ? -4.089 16.046 40.663 1.00 27.91 338 GLY A O 1
ATOM 2628 N N . ASP A 1 339 ? -2.279 16.829 41.776 1.00 27.12 339 ASP A N 1
ATOM 2629 C CA . ASP A 1 339 ? -2.939 17.744 42.702 1.00 27.12 339 ASP A CA 1
ATOM 2630 C C . ASP A 1 339 ? -3.711 18.881 42.018 1.00 27.12 339 ASP A C 1
ATOM 2632 O O . ASP A 1 339 ? -3.346 19.397 40.960 1.00 27.12 339 ASP A O 1
ATOM 2636 N N . ARG A 1 340 ? -4.793 19.275 42.695 1.00 29.89 340 ARG A N 1
ATOM 2637 C CA . ARG A 1 340 ? -5.677 20.403 42.389 1.00 29.89 340 ARG A CA 1
ATOM 2638 C C . ARG A 1 340 ? -4.960 21.745 42.575 1.00 29.89 340 ARG A C 1
ATOM 2640 O O . ARG A 1 340 ? -4.363 21.984 43.618 1.00 29.89 340 ARG A O 1
ATOM 2647 N N . GLY A 1 341 ? -5.152 22.651 41.618 1.00 25.00 341 GLY A N 1
ATOM 2648 C CA . GLY A 1 341 ? -4.933 24.092 41.758 1.00 25.00 341 GLY A CA 1
ATOM 2649 C C . GLY A 1 341 ? -5.997 24.847 40.958 1.00 25.00 341 GLY A C 1
ATOM 2650 O O . GLY A 1 341 ? -6.177 24.591 39.771 1.00 25.00 341 GLY A O 1
ATOM 2651 N N . GLU A 1 342 ? -6.755 25.697 41.645 1.00 27.97 342 GLU A N 1
ATOM 2652 C CA . GLU A 1 342 ? -7.952 26.415 41.192 1.00 27.97 342 GLU A CA 1
ATOM 2653 C C . GLU A 1 342 ? -7.672 27.472 40.106 1.00 27.97 342 GLU A C 1
ATOM 2655 O O . GLU A 1 342 ? -6.643 28.143 40.126 1.00 27.97 342 GLU A O 1
ATOM 2660 N N . GLY A 1 343 ? -8.628 27.675 39.187 1.00 25.22 343 GLY A N 1
ATOM 2661 C CA . GLY A 1 343 ? -8.565 28.737 38.175 1.00 25.22 343 GLY A CA 1
ATOM 2662 C C . GLY A 1 343 ? -9.680 28.660 37.127 1.00 25.22 343 GLY A C 1
ATOM 2663 O O . GLY A 1 343 ? -9.523 28.086 36.060 1.00 25.22 343 GLY A O 1
ATOM 2664 N N . THR A 1 344 ? -10.827 29.234 37.472 1.00 26.05 344 THR A N 1
ATOM 2665 C CA . THR A 1 344 ? -12.104 29.371 36.745 1.00 26.05 344 THR A CA 1
ATOM 2666 C C . THR A 1 344 ? -12.079 29.738 35.239 1.00 26.05 344 THR A C 1
ATOM 2668 O O . THR A 1 344 ? -11.448 30.727 34.879 1.00 26.05 344 THR A O 1
ATOM 2671 N N . LYS A 1 345 ? -12.942 29.065 34.442 1.00 26.98 345 LYS A N 1
ATOM 2672 C CA . LYS A 1 345 ? -14.086 29.568 33.611 1.00 26.98 345 LYS A CA 1
ATOM 2673 C C . LYS A 1 345 ? -14.179 29.053 32.152 1.00 26.98 345 LYS A C 1
ATOM 2675 O O . LYS A 1 345 ? -13.357 29.369 31.308 1.00 26.98 345 LYS A O 1
ATOM 2680 N N . ASN A 1 346 ? -15.334 28.419 31.903 1.00 26.88 346 ASN A N 1
ATOM 2681 C CA . ASN A 1 346 ? -16.189 28.386 30.702 1.00 26.88 346 ASN A CA 1
ATOM 2682 C C . ASN A 1 346 ? -15.707 27.742 29.387 1.00 26.88 346 ASN A C 1
ATOM 2684 O O . ASN A 1 346 ? -14.936 28.315 28.630 1.00 26.88 346 ASN A O 1
ATOM 2688 N N . GLY A 1 347 ? -16.367 26.631 29.039 1.00 26.38 347 GLY A N 1
ATOM 2689 C CA . GLY A 1 347 ? -16.436 26.079 27.684 1.00 26.38 347 GLY A CA 1
ATOM 2690 C C . GLY A 1 347 ? -16.945 24.641 27.711 1.00 26.38 347 GLY A C 1
ATOM 2691 O O . GLY A 1 347 ? -16.178 23.720 27.956 1.00 26.38 347 GLY A O 1
ATOM 2692 N N . GLY A 1 348 ? -18.254 24.443 27.543 1.00 33.06 348 GLY A N 1
ATOM 2693 C CA . GLY A 1 348 ? -18.889 23.130 27.632 1.00 33.06 348 GLY A CA 1
ATOM 2694 C C . GLY A 1 348 ? -18.458 22.178 26.514 1.00 33.06 348 GLY A C 1
ATOM 2695 O O . GLY A 1 348 ? -18.873 22.333 25.372 1.00 33.06 348 GLY A O 1
ATOM 2696 N N . GLN A 1 349 ? -17.711 21.140 26.878 1.00 26.44 349 GLN A N 1
ATOM 2697 C CA . GLN A 1 349 ? -17.681 19.860 26.177 1.00 26.44 349 GLN A CA 1
ATOM 2698 C C . GLN A 1 349 ? -17.983 18.784 27.216 1.00 26.44 349 GLN A C 1
ATOM 2700 O O . GLN A 1 349 ? -17.234 18.596 28.175 1.00 26.44 349 GLN A O 1
ATOM 2705 N N . LYS A 1 350 ? -19.124 18.105 27.062 1.00 24.53 350 LYS A N 1
ATOM 2706 C CA . LYS A 1 350 ? -19.400 16.873 27.799 1.00 24.53 350 LYS A CA 1
ATOM 2707 C C . LYS A 1 350 ? -18.337 15.859 27.380 1.00 24.53 350 LYS A C 1
ATOM 2709 O O . LYS A 1 350 ? -18.378 15.353 26.266 1.00 24.53 350 LYS A O 1
ATOM 2714 N N . ALA A 1 351 ? -17.383 15.593 28.264 1.00 26.02 351 ALA A N 1
ATOM 2715 C CA . ALA A 1 351 ? -16.541 14.417 28.159 1.00 26.02 351 ALA A CA 1
ATOM 2716 C C . ALA A 1 351 ? -17.439 13.193 28.382 1.00 26.02 351 ALA A C 1
ATOM 2718 O O . ALA A 1 351 ? -17.921 12.970 29.493 1.00 26.02 351 ALA A O 1
ATOM 2719 N N . GLU A 1 352 ? -17.701 12.422 27.328 1.00 24.05 352 GLU A N 1
ATOM 2720 C CA . GLU A 1 352 ? -18.200 11.059 27.486 1.00 24.05 352 GLU A CA 1
ATOM 2721 C C . GLU A 1 352 ? -17.088 10.222 28.123 1.00 24.05 352 GLU A C 1
ATOM 2723 O O . GLU A 1 352 ? -16.116 9.804 27.492 1.00 24.05 352 GLU A O 1
ATOM 2728 N N . VAL A 1 353 ? -17.214 10.053 29.436 1.00 26.20 353 VAL A N 1
ATOM 2729 C CA . VAL A 1 353 ? -16.401 9.154 30.246 1.00 26.20 353 VAL A CA 1
ATOM 2730 C C . VAL A 1 353 ? -16.832 7.728 29.913 1.00 26.20 353 VAL A C 1
ATOM 2732 O O . VAL A 1 353 ? -17.892 7.277 30.344 1.00 26.20 353 VAL A O 1
ATOM 2735 N N . TRP A 1 354 ? -16.013 7.007 29.149 1.00 28.53 354 TRP A N 1
ATOM 2736 C CA . TRP A 1 354 ? -16.165 5.560 29.009 1.00 28.53 354 TRP A CA 1
ATOM 2737 C C . TRP A 1 354 ? -15.808 4.879 30.344 1.00 28.53 354 TRP A C 1
ATOM 2739 O O . TRP A 1 354 ? -14.803 5.256 30.957 1.00 28.53 354 TRP A O 1
ATOM 2749 N N . PRO A 1 355 ? -16.591 3.898 30.836 1.00 25.98 355 PRO A N 1
ATOM 2750 C CA . PRO A 1 355 ? -16.348 3.302 32.145 1.00 25.98 355 PRO A CA 1
ATOM 2751 C C . PRO A 1 355 ? -15.022 2.534 32.167 1.00 25.98 355 PRO A C 1
ATOM 2753 O O . PRO A 1 355 ? -14.782 1.663 31.330 1.00 25.98 355 PRO A O 1
ATOM 2756 N N . CYS A 1 356 ? -14.187 2.800 33.175 1.00 25.17 356 CYS A N 1
ATOM 2757 C CA . CYS A 1 356 ? -13.148 1.867 33.604 1.00 25.17 356 CYS A CA 1
ATOM 2758 C C . CYS A 1 356 ? -13.813 0.539 33.990 1.00 25.17 356 CYS A C 1
ATOM 2760 O O . CYS A 1 356 ? -14.497 0.458 35.013 1.00 25.17 356 CYS A O 1
ATOM 2762 N N . TRP A 1 357 ? -13.606 -0.502 33.188 1.00 32.59 357 TRP A N 1
ATOM 2763 C CA . TRP A 1 357 ? -14.088 -1.845 33.490 1.00 32.59 357 TRP A CA 1
ATOM 2764 C C . TRP A 1 357 ? -13.305 -2.427 34.675 1.00 32.59 357 TRP A C 1
ATOM 2766 O O . TRP A 1 357 ? -12.149 -2.827 34.543 1.00 32.59 357 TRP A O 1
ATOM 2776 N N . ARG A 1 358 ? -13.939 -2.473 35.856 1.00 26.36 358 ARG A N 1
ATOM 2777 C CA . ARG A 1 358 ? -13.506 -3.326 36.972 1.00 26.36 358 ARG A CA 1
ATOM 2778 C C . ARG A 1 358 ? -13.884 -4.764 36.634 1.00 26.36 358 ARG A C 1
ATOM 2780 O O . ARG A 1 358 ? -15.036 -5.149 36.794 1.00 26.36 358 ARG A O 1
ATOM 2787 N N . GLY A 1 359 ? -12.913 -5.559 36.199 1.00 25.05 359 GLY A N 1
ATOM 2788 C CA . GLY A 1 359 ? -13.017 -7.010 36.304 1.00 25.05 359 GLY A CA 1
ATOM 2789 C C . GLY A 1 359 ? -12.958 -7.398 37.781 1.00 25.05 359 GLY A C 1
ATOM 2790 O O . GLY A 1 359 ? -11.933 -7.207 38.433 1.00 25.05 359 GLY A O 1
ATOM 2791 N N . SER A 1 360 ? -14.064 -7.891 38.330 1.00 25.12 360 SER A N 1
ATOM 2792 C CA . SER A 1 360 ? -14.117 -8.493 39.660 1.00 25.12 360 SER A CA 1
ATOM 2793 C C . SER A 1 360 ? -13.483 -9.883 39.607 1.00 25.12 360 SER A C 1
ATOM 2795 O O . SER A 1 360 ? -14.144 -10.850 39.238 1.00 25.12 360 SER A O 1
ATOM 2797 N N . VAL A 1 361 ? -12.208 -9.989 39.975 1.00 27.88 361 VAL A N 1
ATOM 2798 C CA . VAL A 1 361 ? -11.611 -11.273 40.356 1.00 27.88 361 VAL A CA 1
ATOM 2799 C C . VAL A 1 361 ? -11.787 -11.409 41.864 1.00 27.88 361 VAL A C 1
ATOM 2801 O O . VAL A 1 361 ? -11.122 -10.735 42.647 1.00 27.88 361 VAL A O 1
ATOM 2804 N N . SER A 1 362 ? -12.743 -12.236 42.275 1.00 25.06 362 SER A N 1
ATOM 2805 C CA . SER A 1 362 ? -12.912 -12.660 43.661 1.00 25.06 362 SER A CA 1
ATOM 2806 C C . SER A 1 362 ? -11.827 -13.683 44.006 1.00 25.06 362 SER A C 1
ATOM 2808 O O . SER A 1 362 ? -11.919 -14.837 43.593 1.00 25.06 362 SER A O 1
ATOM 2810 N N . CYS A 1 363 ? -10.806 -13.282 44.763 1.00 25.03 363 CYS A N 1
ATOM 2811 C CA . CYS A 1 363 ? -9.939 -14.231 45.461 1.00 25.03 363 CYS A CA 1
ATOM 2812 C C . CYS A 1 363 ? -10.625 -14.641 46.770 1.00 25.03 363 CYS A C 1
ATOM 2814 O O . CYS A 1 363 ? -10.682 -13.851 47.712 1.00 25.03 363 CYS A O 1
ATOM 2816 N N . SER A 1 364 ? -11.155 -15.863 46.825 1.00 23.89 364 SER A N 1
ATOM 2817 C CA . SER A 1 364 ? -11.506 -16.519 48.084 1.00 23.89 364 SER A CA 1
ATOM 2818 C C . SER A 1 364 ? -10.224 -16.979 48.774 1.00 23.89 364 SER A C 1
ATOM 2820 O O . SER A 1 364 ? -9.463 -17.770 48.221 1.00 23.89 364 SER A O 1
ATOM 2822 N N . SER A 1 365 ? -9.987 -16.477 49.978 1.00 26.56 365 SER A N 1
ATOM 2823 C CA . SER A 1 365 ? -8.981 -16.984 50.905 1.00 26.56 365 SER A CA 1
ATOM 2824 C C . SER A 1 365 ? -9.445 -18.309 51.514 1.00 26.56 365 SER A C 1
ATOM 2826 O O . SER A 1 365 ? -10.486 -18.336 52.171 1.00 26.56 365 SER A O 1
ATOM 2828 N N . SER A 1 366 ? -8.660 -19.372 51.360 1.00 25.80 366 SER A N 1
ATOM 2829 C CA . SER A 1 366 ? -8.708 -20.539 52.243 1.00 25.80 366 SER A CA 1
ATOM 2830 C C . SER A 1 366 ? -7.298 -21.108 52.404 1.00 25.80 366 SER A C 1
ATOM 2832 O O . SER A 1 366 ? -6.770 -21.678 51.452 1.00 25.80 366 SER A O 1
ATOM 2834 N N . GLU A 1 367 ? -6.782 -20.870 53.615 1.00 31.62 367 GLU A N 1
ATOM 2835 C CA . GLU A 1 367 ? -5.702 -21.531 54.379 1.00 31.62 367 GLU A CA 1
ATOM 2836 C C . GLU A 1 367 ? -4.267 -21.566 53.832 1.00 31.62 367 GLU A C 1
ATOM 2838 O O . GLU A 1 367 ? -3.992 -22.204 52.793 1.00 31.62 367 GLU A O 1
#

Radius of gyration: 28.88 Å; Cα contacts (8 Å, |Δi|>4): 391; chains: 1; bounding box: 58×55×114 Å

Sequence (367 aa):
MRNRYQPPWVLLSYLAIGLMALALRVADLGVFVMGDEWGFWMRRSATFLEALQTGDFGATAISLHPGVTTMWLGSAGILLHRLLLAWGVVEDTFPVRLALMQLPVALTHGVGVLVGYALLRRIVSPLAALLAALLWATDPFIIGFDRLLHVDGLNGTFAMLSLLAACVYWNHARWPGWLVFSAVCGALAVMSKSTGVAVVPVVGALALVSDWPRPRSTPSPDEMPGPSPEEEEEEVHTPRSWFRWSQWSWLLPLIAWGAIFVLTMAAVWPAVWSAPAKVVELLRVGVEVEATAPHSKGNFFLGQDDRRRGRSSTRWRWPCGLRPGPSWACCCSPWPSGDRGEGTKNGGQKAEVWPCWRGSVSCSSSE

Mean predicted aligned error: 14.13 Å

Secondary structure (DSSP, 8-state):
-------HHHHHHHHHHHHHHHHHHHTTTTS---HHIIIIIHHHHHHHHHHHHHT-GGGG--SSS--HHHHHHHHHHHHHHHHHHHTTSS---HHHHHHHHHHHHHHHHHHHHHHHHHHHHHHS-HHHHHHHHHHHHH-HHHHHHHTSS-HHHHHHHHHHHHHHHHHIIIII---HHHHHHHHHHHHHHHHH-GGGGGHHHHHHHHHHH---PPP--PPPTT-----------------SSTTSSSSSTTHHHHHHHHHHHHHHHHHH-THHHHSHHHHHHHHHHHHHHHHHS--TT-EEETTEEEGGG----------------S------PPPPPPPP---------------------------